Protein AF-0000000069397420 (afdb_homodimer)

pLDDT: mean 76.14, std 24.01, range [30.0, 98.44]

InterPro domains:
  IPR008011 Complex 1 LYR protein domain [PF05347] (56-92)
  IPR016488 NADH dehydrogenase [ubiquinone] (complex I), alpha subcomplex, subunit 6 [PTHR12964] (25-133)
  IPR045299 NDUFA6, LYR domain [cd20266] (27-99)

Sequence (266 aa):
MAAPQLAGARAVLGSAARVATQAPTEHQAAKKFFKEVCRCLPWVNKTYGLGELTNVAELRRNVADLFRKYRDVQSPEVVDLLIYKGREELEMILMQHKQRHHVITQYVHNPALDRVTRPTNLSPFLQQFYKSNMAAPQLAGARAVLGSAARVATQAPTEHQAAKKFFKEVCRCLPWVNKTYGLGELTNVAELRRNVADLFRKYRDVQSPEVVDLLIYKGREELEMILMQHKQRHHVITQYVHNPALDRVTRPTNLSPFLQQFYKSN

Solvent-accessible surface area (backbone atoms only — not comparable to full-atom values): 16347 Å² total; per-residue (Å²): 133,84,76,80,74,80,77,77,78,76,74,76,71,75,74,76,73,71,81,71,76,80,57,73,69,67,50,44,62,55,49,52,48,49,52,57,52,57,68,44,39,60,58,50,38,58,76,64,63,37,65,87,80,46,51,57,70,56,41,45,50,43,52,52,51,56,55,56,63,52,65,81,69,75,52,62,68,45,52,52,50,52,51,53,51,48,50,52,50,50,50,34,52,75,68,64,57,52,56,62,67,58,51,44,63,71,44,57,68,40,74,78,47,56,66,66,69,43,73,82,78,52,66,58,73,42,45,49,36,80,73,60,122,132,85,78,80,74,81,77,77,80,76,75,77,73,74,74,77,72,72,80,72,78,79,58,74,70,69,51,45,62,54,49,54,50,49,54,55,51,55,68,41,38,58,58,48,36,57,76,63,65,36,65,89,81,46,50,57,69,55,40,46,52,43,52,52,52,56,58,57,61,51,66,80,68,76,53,64,68,45,52,54,50,52,50,53,51,49,50,53,52,48,50,34,51,75,68,64,56,52,56,62,69,57,51,44,65,71,44,56,67,40,75,76,46,59,63,67,67,47,69,85,76,55,68,64,74,49,47,41,44,76,78,70,111

Foldseek 3Di:
DDDPDDPPPPPPPPPPPDPPLPLPPLCVLVVVLLVVLLVCQVVLCVVLVCVVLDDSVQLNVQSVVVSVVCSPPRDSVVSVVVSVVVVVVSVCSVVVVDDSLVCCCRRSPDPVCVVVSPDQPAPCCGVCPVVVD/DDDDDPPDDPPPPPPPPPPPLPLPPLCVLVVVLLVVLLVCQVVLCVVLVCVVLDDSVQLSVQSVVVSVVCSPVRDSVVSVVVSVVVVVVSVCSVVVVDDSLVCCCRRSPDPVVVVVSPDQPAPVDGVCPVVVD

Structure (mmCIF, N/CA/C/O backbone):
data_AF-0000000069397420-model_v1
#
loop_
_entity.id
_entity.type
_entity.pdbx_description
1 polymer 'Complex 1 LYR protein domain-containing protein'
#
loop_
_atom_site.group_PDB
_atom_site.id
_atom_site.type_symbol
_atom_site.label_atom_id
_atom_site.label_alt_id
_atom_site.label_comp_id
_atom_site.label_asym_id
_atom_site.label_entity_id
_atom_site.label_seq_id
_atom_site.pdbx_PDB_ins_code
_atom_site.Cartn_x
_atom_site.Cartn_y
_atom_site.Cartn_z
_atom_site.occupancy
_atom_site.B_iso_or_equiv
_atom_site.auth_seq_id
_atom_site.auth_comp_id
_atom_site.auth_asym_id
_atom_site.auth_atom_id
_atom_site.pdbx_PDB_model_num
ATOM 1 N N . MET A 1 1 ? 9.93 82.625 1.814 1 30 1 MET A N 1
ATOM 2 C CA . MET A 1 1 ? 10.562 81.375 1.472 1 30 1 MET A CA 1
ATOM 3 C C . MET A 1 1 ? 9.711 80.188 1.935 1 30 1 MET A C 1
ATOM 5 O O . MET A 1 1 ? 9.219 80.188 3.064 1 30 1 MET A O 1
ATOM 9 N N . ALA A 1 2 ? 9.266 79.312 0.945 1 41.47 2 ALA A N 1
ATOM 10 C CA . ALA A 1 2 ? 8.273 78.25 0.89 1 41.47 2 ALA A CA 1
ATOM 11 C C . ALA A 1 2 ? 8.68 77.062 1.782 1 41.47 2 ALA A C 1
ATOM 13 O O . ALA A 1 2 ? 9.836 76.688 1.768 1 41.47 2 ALA A O 1
ATOM 14 N N . ALA A 1 3 ? 8.07 77 2.928 1 44.44 3 ALA A N 1
ATOM 15 C CA . ALA A 1 3 ? 8.305 76 3.934 1 44.44 3 ALA A CA 1
ATOM 16 C C . ALA A 1 3 ? 8.195 74.562 3.322 1 44.44 3 ALA A C 1
ATOM 18 O O . ALA A 1 3 ? 7.27 74.312 2.559 1 44.44 3 ALA A O 1
ATOM 19 N N . PRO A 1 4 ? 9.352 73.812 3.191 1 38.56 4 PRO A N 1
ATOM 20 C CA . PRO A 1 4 ? 9.414 72.5 2.568 1 38.56 4 PRO A CA 1
ATOM 21 C C . PRO A 1 4 ? 8.453 71.5 3.213 1 38.56 4 PRO A C 1
ATOM 23 O O . PRO A 1 4 ? 8.273 71.5 4.434 1 38.56 4 PRO A O 1
ATOM 26 N N . GLN A 1 5 ? 7.367 71.188 2.545 1 42.38 5 GLN A N 1
ATOM 27 C CA . GLN A 1 5 ? 6.359 70.125 2.807 1 42.38 5 GLN A CA 1
ATOM 28 C C . GLN A 1 5 ? 7.008 68.812 3.098 1 42.38 5 GLN A C 1
ATOM 30 O O . GLN A 1 5 ? 7.895 68.375 2.363 1 42.38 5 GLN A O 1
ATOM 35 N N . LEU A 1 6 ? 7.207 68.562 4.41 1 43.38 6 LEU A N 1
ATOM 36 C CA . LEU A 1 6 ? 7.688 67.312 4.934 1 43.38 6 LEU A CA 1
ATOM 37 C C . LEU A 1 6 ? 7.016 66.125 4.227 1 43.38 6 LEU A C 1
ATOM 39 O O . LEU A 1 6 ? 5.793 66.125 4.062 1 43.38 6 LEU A O 1
ATOM 43 N N . ALA A 1 7 ? 7.672 65.5 3.232 1 43.28 7 ALA A N 1
ATOM 44 C CA . ALA A 1 7 ? 7.375 64.25 2.482 1 43.28 7 ALA A CA 1
ATOM 45 C C . ALA A 1 7 ? 6.969 63.125 3.418 1 43.28 7 ALA A C 1
ATOM 47 O O . ALA A 1 7 ? 7.641 62.875 4.418 1 43.28 7 ALA A O 1
ATOM 48 N N . GLY A 1 8 ? 5.652 62.844 3.57 1 38.31 8 GLY A N 1
ATOM 49 C CA . GLY A 1 8 ? 5 61.75 4.266 1 38.31 8 GLY A CA 1
ATOM 50 C C . GLY A 1 8 ? 5.629 60.406 3.977 1 38.31 8 GLY A C 1
ATOM 51 O O . GLY A 1 8 ? 5.938 60.094 2.824 1 38.31 8 GLY A O 1
ATOM 52 N N . ALA A 1 9 ? 6.504 59.938 4.871 1 41.59 9 ALA A N 1
ATOM 53 C CA . ALA A 1 9 ? 7.086 58.594 4.812 1 41.59 9 ALA A CA 1
ATOM 54 C C . ALA A 1 9 ? 6.008 57.531 4.594 1 41.59 9 ALA A C 1
ATOM 56 O O . ALA A 1 9 ? 5.066 57.438 5.379 1 41.59 9 ALA A O 1
ATOM 57 N N . ARG A 1 10 ? 5.719 57.188 3.279 1 39.56 10 ARG A N 1
ATOM 58 C CA . ARG A 1 10 ? 4.887 56.031 2.955 1 39.56 10 ARG A CA 1
ATOM 59 C C . ARG A 1 10 ? 5.387 54.781 3.67 1 39.56 10 ARG A C 1
ATOM 61 O O . ARG A 1 10 ? 6.555 54.406 3.547 1 39.56 10 ARG A O 1
ATOM 68 N N . ALA A 1 11 ? 4.898 54.562 4.895 1 41.16 11 ALA A N 1
ATOM 69 C CA . ALA A 1 11 ? 5.102 53.281 5.559 1 41.16 11 ALA A CA 1
ATOM 70 C C . ALA A 1 11 ? 4.84 52.125 4.602 1 41.16 11 ALA A C 1
ATOM 72 O O . ALA A 1 11 ? 3.76 52 4.016 1 41.16 11 ALA A O 1
ATOM 73 N N . VAL A 1 12 ? 5.828 51.625 3.852 1 37.69 12 VAL A N 1
ATOM 74 C CA . VAL A 1 12 ? 5.734 50.406 3.078 1 37.69 12 VAL A CA 1
ATOM 75 C C . VAL A 1 12 ? 5.266 49.25 3.979 1 37.69 12 VAL A C 1
ATOM 77 O O . VAL A 1 12 ? 5.953 48.906 4.938 1 37.69 12 VAL A O 1
ATOM 80 N N . LEU A 1 13 ? 4.051 49.312 4.512 1 38.62 13 LEU A N 1
ATOM 81 C CA . LEU A 1 13 ? 3.576 48.094 5.145 1 38.62 13 LEU A CA 1
ATOM 82 C C . LEU A 1 13 ? 3.859 46.875 4.262 1 38.62 13 LEU A C 1
ATOM 84 O O . LEU A 1 13 ? 3.479 46.844 3.09 1 38.62 13 LEU A O 1
ATOM 88 N N . GLY A 1 14 ? 5.016 46.312 4.324 1 36.38 14 GLY A N 1
ATOM 89 C CA . GLY A 1 14 ? 5.262 45.031 3.703 1 36.38 14 GLY A CA 1
ATOM 90 C C . GLY A 1 14 ? 4.105 44.062 3.863 1 36.38 14 GLY A C 1
ATOM 91 O O . GLY A 1 14 ? 3.543 43.938 4.953 1 36.38 14 GLY A O 1
ATOM 92 N N . SER A 1 15 ? 3.23 43.969 2.9 1 38.75 15 SER A N 1
ATOM 93 C CA . SER A 1 15 ? 2.174 42.969 2.832 1 38.75 15 SER A CA 1
ATOM 94 C C . SER A 1 15 ? 2.707 41.562 3.164 1 38.75 15 SER A C 1
ATOM 96 O O . SER A 1 15 ? 3.719 41.125 2.605 1 38.75 15 SER A O 1
ATOM 98 N N . ALA A 1 16 ? 2.76 41.156 4.363 1 39.5 16 ALA A N 1
ATOM 99 C CA . ALA A 1 16 ? 2.971 39.75 4.637 1 39.5 16 ALA A CA 1
ATOM 100 C C . ALA A 1 16 ? 2.16 38.875 3.682 1 39.5 16 ALA A C 1
ATOM 102 O O . ALA A 1 16 ? 0.932 38.969 3.633 1 39.5 16 ALA A O 1
ATOM 103 N N . ALA A 1 17 ? 2.615 38.656 2.467 1 40.94 17 ALA A N 1
ATOM 104 C CA . ALA A 1 17 ? 1.989 37.656 1.591 1 40.94 17 ALA A CA 1
ATOM 105 C C . ALA A 1 17 ? 1.594 36.406 2.367 1 40.94 17 ALA A C 1
ATOM 107 O O . ALA A 1 17 ? 2.432 35.781 3.029 1 40.94 17 ALA A O 1
ATOM 108 N N . ARG A 1 18 ? 0.419 36.312 2.785 1 37.94 18 ARG A N 1
ATOM 109 C CA . ARG A 1 18 ? -0.124 35.062 3.316 1 37.94 18 ARG A CA 1
ATOM 110 C C . ARG A 1 18 ? 0.256 33.875 2.432 1 37.94 18 ARG A C 1
ATOM 112 O O . ARG A 1 18 ? 0.033 33.906 1.221 1 37.94 18 ARG A O 1
ATOM 119 N N . VAL A 1 19 ? 1.287 33.156 2.645 1 39.84 19 VAL A N 1
ATOM 120 C CA . VAL A 1 19 ? 1.457 31.844 2.043 1 39.84 19 VAL A CA 1
ATOM 121 C C . VAL A 1 19 ? 0.102 31.141 1.938 1 39.84 19 VAL A C 1
ATOM 123 O O . VAL A 1 19 ? -0.53 30.844 2.955 1 39.84 19 VAL A O 1
ATOM 126 N N . ALA A 1 20 ? -0.766 31.453 1.076 1 40.72 20 ALA A N 1
ATOM 127 C CA . ALA A 1 20 ? -2.008 30.766 0.747 1 40.72 20 ALA A CA 1
ATOM 128 C C . ALA A 1 20 ? -1.826 29.25 0.808 1 40.72 20 ALA A C 1
ATOM 130 O O . ALA A 1 20 ? -0.964 28.688 0.123 1 40.72 20 ALA A O 1
ATOM 131 N N . THR A 1 21 ? -2.08 28.531 1.825 1 41.94 21 THR A N 1
ATOM 132 C CA . THR A 1 21 ? -2.195 27.078 1.968 1 41.94 21 THR A CA 1
ATOM 133 C C . THR A 1 21 ? -2.906 26.469 0.762 1 41.94 21 THR A C 1
ATOM 135 O O . THR A 1 21 ? -4.086 26.75 0.529 1 41.94 21 THR A O 1
ATOM 138 N N . GLN A 1 22 ? -2.516 26.484 -0.315 1 44.59 22 GLN A N 1
ATOM 139 C CA . GLN A 1 22 ? -2.984 25.734 -1.478 1 44.59 22 GLN A CA 1
ATOM 140 C C . GLN A 1 22 ? -3.574 24.391 -1.064 1 44.59 22 GLN A C 1
ATOM 142 O O . GLN A 1 22 ? -2.965 23.344 -1.296 1 44.59 22 GLN A O 1
ATOM 147 N N . ALA A 1 23 ? -4.039 24.016 0.13 1 50.03 23 ALA A N 1
ATOM 148 C CA . ALA A 1 23 ? -4.59 22.828 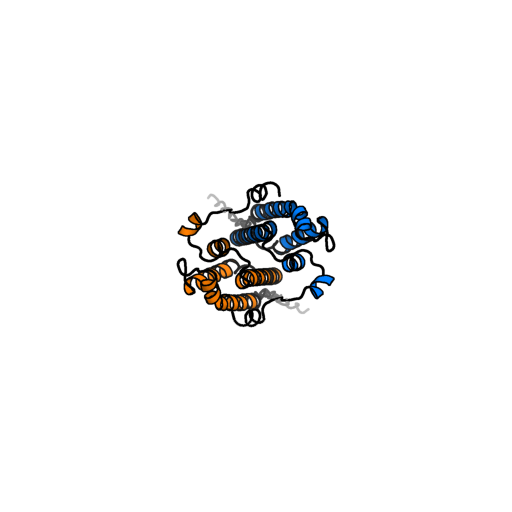0.787 1 50.03 23 ALA A CA 1
ATOM 149 C C . ALA A 1 23 ? -5.746 22.25 -0.019 1 50.03 23 ALA A C 1
ATOM 151 O O . ALA A 1 23 ? -5.871 21.031 -0.142 1 50.03 23 ALA A O 1
ATOM 152 N N . PRO A 1 24 ? -6.77 23.047 -0.604 1 53.59 24 PRO A N 1
ATOM 153 C CA . PRO A 1 24 ? -8.094 22.531 -0.958 1 53.59 24 PRO A CA 1
ATOM 154 C C . PRO A 1 24 ? -8.047 21.547 -2.123 1 53.59 24 PRO A C 1
ATOM 156 O O . PRO A 1 24 ? -8.773 20.547 -2.123 1 53.59 24 PRO A O 1
ATOM 159 N N . THR A 1 25 ? -7.324 21.75 -3.119 1 55.59 25 THR A N 1
ATOM 160 C CA . THR A 1 25 ? -7.375 20.984 -4.359 1 55.59 25 THR A CA 1
ATOM 161 C C . THR A 1 25 ? -6.734 19.609 -4.176 1 55.59 25 THR A C 1
ATOM 163 O O . THR A 1 25 ? -7.234 18.609 -4.695 1 55.59 25 THR A O 1
ATOM 166 N N . GLU A 1 26 ? -5.727 19.578 -3.303 1 60.5 26 GLU A N 1
ATOM 167 C CA . GLU A 1 26 ? -4.926 18.375 -3.225 1 60.5 26 GLU A CA 1
ATOM 168 C C . GLU A 1 26 ? -5.664 17.266 -2.475 1 60.5 26 GLU A C 1
ATOM 170 O O . GLU A 1 26 ? -5.543 16.094 -2.816 1 60.5 26 GLU A O 1
ATOM 175 N N . HIS A 1 27 ? -6.73 17.656 -1.804 1 81.31 27 HIS A N 1
ATOM 176 C CA . HIS A 1 27 ? -7.445 16.641 -1.038 1 81.31 27 HIS A CA 1
ATOM 177 C C . HIS A 1 27 ? -8.656 16.125 -1.805 1 81.31 27 HIS A C 1
ATOM 179 O O . HIS A 1 27 ? -9.266 15.133 -1.406 1 81.31 27 HIS A O 1
ATOM 185 N N . GLN A 1 28 ? -8.812 16.703 -3.029 1 91.25 28 GLN A N 1
ATOM 186 C CA . GLN A 1 28 ? -9.969 16.281 -3.799 1 91.25 28 GLN A CA 1
ATOM 187 C C . GLN A 1 28 ? -9.742 14.898 -4.422 1 91.25 28 GLN A C 1
ATOM 189 O O . GLN A 1 28 ? -10.664 14.078 -4.488 1 91.25 28 GLN A O 1
ATOM 194 N N . ALA A 1 29 ? -8.57 14.727 -4.926 1 92.62 29 ALA A N 1
ATOM 195 C CA . ALA A 1 29 ? -8.258 13.43 -5.52 1 92.62 29 ALA A CA 1
ATOM 196 C C . ALA A 1 29 ? -8.391 12.305 -4.496 1 92.62 29 ALA A C 1
ATOM 198 O O . ALA A 1 29 ? -8.891 11.227 -4.812 1 92.62 29 ALA A O 1
ATOM 199 N N . ALA A 1 30 ? -7.973 12.609 -3.303 1 95.44 30 ALA A N 1
ATOM 200 C CA . ALA A 1 30 ? -8.094 11.625 -2.23 1 95.44 30 ALA A CA 1
ATOM 201 C C . ALA A 1 30 ? -9.555 11.359 -1.892 1 95.44 30 ALA A C 1
ATOM 203 O O . ALA A 1 30 ? -9.945 10.211 -1.657 1 95.44 30 ALA A O 1
ATOM 204 N N . LYS A 1 31 ? -10.266 12.391 -1.89 1 96.25 31 LYS A N 1
ATOM 205 C CA . LYS A 1 31 ? -11.695 12.242 -1.623 1 96.25 31 LYS A CA 1
ATOM 206 C C . LYS A 1 31 ? -12.375 11.422 -2.711 1 96.25 31 LYS A C 1
ATOM 208 O O . LYS A 1 31 ? -13.211 10.562 -2.418 1 96.25 31 LYS A O 1
ATOM 213 N N . LYS A 1 32 ? -12.094 11.688 -3.922 1 95.69 32 LYS A N 1
ATOM 214 C CA . LYS A 1 32 ? -12.641 10.914 -5.035 1 95.69 32 LYS A CA 1
ATOM 215 C C . LYS A 1 32 ? -12.258 9.438 -4.922 1 95.69 32 LYS A C 1
ATOM 217 O O . LYS A 1 32 ? -13.094 8.555 -5.125 1 95.69 32 LYS A O 1
ATOM 222 N N . PHE A 1 33 ? -11.117 9.211 -4.617 1 95.44 33 PHE A N 1
ATOM 223 C CA . PHE A 1 33 ? -10.656 7.836 -4.453 1 95.44 33 PHE A CA 1
ATOM 224 C C . PHE A 1 33 ? -11.391 7.152 -3.303 1 95.44 33 PHE A C 1
ATOM 226 O O . PHE A 1 33 ? -11.773 5.984 -3.406 1 95.44 33 PHE A O 1
ATOM 233 N N . PHE A 1 34 ? -11.523 7.902 -2.283 1 97.38 34 PHE A N 1
ATOM 234 C CA . PHE A 1 34 ? -12.273 7.371 -1.149 1 97.38 34 PHE A CA 1
ATOM 235 C C . PHE A 1 34 ? -13.664 6.922 -1.581 1 97.38 34 PHE A C 1
ATOM 237 O O . PHE A 1 34 ? -14.117 5.836 -1.204 1 97.38 34 PHE A O 1
ATOM 244 N N . LYS A 1 35 ? -14.242 7.68 -2.277 1 97.25 35 LYS A N 1
ATOM 245 C CA . LYS A 1 35 ? -15.578 7.344 -2.754 1 97.25 35 LYS A CA 1
ATOM 246 C C . LYS A 1 35 ? -15.555 6.102 -3.639 1 97.25 35 LYS A C 1
ATOM 248 O O . LYS A 1 35 ? -16.469 5.273 -3.578 1 97.25 35 LYS A O 1
ATOM 253 N N . GLU A 1 36 ? -14.672 5.906 -4.504 1 96.69 36 GLU A N 1
ATOM 254 C CA . GLU A 1 36 ? -14.5 4.711 -5.328 1 96.69 36 GLU A CA 1
ATOM 255 C C . GLU A 1 36 ? -14.344 3.463 -4.465 1 96.69 36 GLU A C 1
ATOM 257 O O . GLU A 1 36 ? -14.953 2.428 -4.746 1 96.69 36 GLU A O 1
ATOM 262 N N . VAL A 1 37 ? -13.539 3.637 -3.404 1 97.81 37 VAL A N 1
ATOM 263 C CA . VAL A 1 37 ? -13.344 2.514 -2.492 1 97.81 37 VAL A CA 1
ATOM 264 C C . VAL A 1 37 ? -14.68 2.123 -1.857 1 97.81 37 VAL A C 1
ATOM 266 O O . VAL A 1 37 ? -15.039 0.945 -1.841 1 97.81 37 VAL A O 1
ATOM 269 N N . CYS A 1 38 ? -15.398 3.066 -1.465 1 97.88 38 CYS A N 1
ATOM 270 C CA . CYS A 1 38 ? -16.656 2.828 -0.764 1 97.88 38 CYS A CA 1
ATOM 271 C C . CYS A 1 38 ? -17.656 2.094 -1.657 1 97.88 38 CYS A C 1
ATOM 273 O O . CYS A 1 38 ? -18.438 1.269 -1.178 1 97.88 38 CYS A O 1
ATOM 275 N N . ARG A 1 39 ? -17.516 2.305 -2.855 1 97.19 39 ARG A N 1
ATOM 276 C CA . ARG A 1 39 ? -18.438 1.67 -3.797 1 97.19 39 ARG A CA 1
ATOM 277 C C . ARG A 1 39 ? -18.109 0.191 -3.971 1 97.19 39 ARG A C 1
ATOM 279 O O . ARG A 1 39 ? -18.969 -0.606 -4.34 1 97.19 39 ARG A O 1
ATOM 286 N N . CYS A 1 40 ? -17 -0.18 -3.695 1 97.44 40 CYS A N 1
ATOM 287 C CA . CYS A 1 40 ? -16.547 -1.551 -3.906 1 97.44 40 CYS A CA 1
ATOM 288 C C . CYS A 1 40 ? -16.75 -2.389 -2.648 1 97.44 40 CYS A C 1
ATOM 290 O O . CYS A 1 40 ? -16.672 -3.619 -2.699 1 97.44 40 CYS A O 1
ATOM 292 N N . LEU A 1 41 ? -17.031 -1.764 -1.529 1 98.25 41 LEU A N 1
ATOM 293 C CA . LEU A 1 41 ? -16.953 -2.428 -0.233 1 98.25 41 LEU A CA 1
ATOM 294 C C . LEU A 1 41 ? -18.031 -3.508 -0.116 1 98.25 41 LEU A C 1
ATOM 296 O O . LEU A 1 41 ? -17.797 -4.559 0.484 1 98.25 41 LEU A O 1
ATOM 300 N N . PRO A 1 42 ? -19.172 -3.314 -0.688 1 98.31 42 PRO A N 1
ATOM 301 C CA . PRO A 1 42 ? -20.141 -4.41 -0.629 1 98.31 42 PRO A CA 1
ATOM 302 C C . PRO A 1 42 ? -19.656 -5.676 -1.329 1 98.31 42 PRO A C 1
ATOM 304 O O . PRO A 1 42 ? -19.828 -6.781 -0.817 1 98.31 42 PRO A O 1
ATOM 307 N N . TRP A 1 43 ? -19.125 -5.496 -2.48 1 97.69 43 TRP A N 1
ATOM 308 C CA . TRP A 1 43 ? -18.578 -6.617 -3.232 1 97.69 43 TRP A CA 1
ATOM 309 C C . TRP A 1 43 ? -17.422 -7.27 -2.477 1 97.69 43 TRP A C 1
ATOM 311 O O . TRP A 1 43 ? -17.344 -8.5 -2.402 1 97.69 43 TRP A O 1
ATOM 321 N N . VAL A 1 44 ? -16.609 -6.492 -1.9 1 97.94 44 VAL A N 1
ATOM 322 C CA . VAL A 1 44 ? -15.461 -6.988 -1.145 1 97.94 44 VAL A CA 1
ATOM 323 C C . VAL A 1 44 ? -15.945 -7.797 0.057 1 97.94 44 VAL A C 1
ATOM 325 O O . VAL A 1 44 ? -15.438 -8.891 0.324 1 97.94 44 VAL A O 1
ATOM 328 N N . ASN A 1 45 ? -16.891 -7.227 0.719 1 98.19 45 ASN A N 1
ATOM 329 C CA . ASN A 1 45 ? -17.469 -7.891 1.884 1 98.19 45 ASN A CA 1
ATOM 330 C C . ASN A 1 45 ? -17.984 -9.281 1.534 1 98.19 45 ASN A C 1
ATOM 332 O O . ASN A 1 45 ? -17.734 -10.242 2.258 1 98.19 45 ASN A O 1
ATOM 336 N N . LYS A 1 46 ? -18.609 -9.32 0.475 1 97.94 46 LYS A N 1
ATOM 337 C CA . LYS A 1 46 ? -19.219 -10.562 0.012 1 97.94 46 LYS A CA 1
ATOM 338 C C . LYS A 1 46 ? -18.156 -11.555 -0.458 1 97.94 46 LYS A C 1
ATOM 340 O O . LYS A 1 46 ? -18.141 -12.711 -0.029 1 97.94 46 LYS A O 1
ATOM 345 N N . THR A 1 47 ? -17.328 -11.125 -1.3 1 97.38 47 THR A N 1
ATOM 346 C CA . THR A 1 47 ? -16.406 -12.023 -1.984 1 97.38 47 THR A CA 1
ATOM 347 C C . THR A 1 47 ? -15.352 -12.562 -1.017 1 97.38 47 THR A C 1
ATOM 349 O O . THR A 1 47 ? -14.867 -13.688 -1.179 1 97.38 47 THR A O 1
ATOM 352 N N . TYR A 1 48 ? -15.047 -11.828 0.017 1 97.25 48 TYR A N 1
ATOM 353 C CA . TYR A 1 48 ? -14.094 -12.297 1.017 1 97.25 48 TYR A CA 1
ATOM 354 C C . TYR A 1 48 ? -14.805 -12.938 2.199 1 97.25 48 TYR A C 1
ATOM 356 O O . TYR A 1 48 ? -14.172 -13.344 3.172 1 97.25 48 TYR A O 1
ATOM 364 N N . GLY A 1 49 ? -16.078 -13.016 2.174 1 97.12 49 GLY A N 1
ATOM 365 C CA . GLY A 1 49 ? -16.828 -13.656 3.234 1 97.12 49 GLY A CA 1
ATOM 366 C C . GLY A 1 49 ? -16.656 -12.992 4.586 1 97.12 49 GLY A C 1
ATOM 367 O O . GLY A 1 49 ? -16.391 -13.664 5.586 1 97.12 49 GLY A O 1
ATOM 368 N N . LEU A 1 50 ? -16.75 -11.617 4.613 1 96.81 50 LEU A N 1
ATOM 369 C CA . LEU A 1 50 ? -16.422 -10.875 5.824 1 96.81 50 LEU A CA 1
ATOM 370 C C . LEU A 1 50 ? -17.656 -10.664 6.695 1 96.81 50 LEU A C 1
ATOM 372 O O . LEU A 1 50 ? -17.562 -10.094 7.781 1 96.81 50 LEU A O 1
ATOM 376 N N . GLY A 1 51 ? -18.766 -11.172 6.363 1 96.38 51 GLY A N 1
ATOM 377 C CA . GLY A 1 51 ? -20.047 -10.883 6.992 1 96.38 51 GLY A CA 1
ATOM 378 C C . GLY A 1 51 ? -20.078 -11.227 8.469 1 96.38 51 GLY A C 1
ATOM 379 O O . GLY A 1 51 ? -20.797 -10.602 9.25 1 96.38 51 GLY A O 1
ATOM 380 N N . GLU A 1 52 ? -19.375 -12.203 8.812 1 95.5 52 GLU A N 1
ATOM 381 C CA . GLU A 1 52 ? -19.375 -12.617 10.211 1 95.5 52 GLU A CA 1
ATOM 382 C C . GLU A 1 52 ? -18.5 -11.695 11.055 1 95.5 52 GLU A C 1
ATOM 384 O O . GLU A 1 52 ? -18.625 -11.672 12.281 1 95.5 52 GLU A O 1
ATOM 389 N N . LEU A 1 53 ? -17.625 -11.008 10.516 1 95.69 53 LEU A N 1
ATOM 390 C CA . LEU A 1 53 ? -16.641 -10.234 11.25 1 95.69 53 LEU A CA 1
ATOM 391 C C . LEU A 1 53 ? -16.969 -8.742 11.219 1 95.69 53 LEU A C 1
ATOM 393 O O . LEU A 1 53 ? -16.562 -7.992 12.109 1 95.69 53 LEU A O 1
ATOM 397 N N . THR A 1 54 ? -17.672 -8.312 10.156 1 96.75 54 THR A N 1
ATOM 398 C CA . THR A 1 54 ? -17.938 -6.891 9.953 1 96.75 54 THR A CA 1
ATOM 399 C C . THR A 1 54 ? -19.094 -6.691 8.992 1 96.75 54 THR A C 1
ATOM 401 O O . THR A 1 54 ? -19.719 -7.66 8.555 1 96.75 54 THR A O 1
ATOM 404 N N . ASN A 1 55 ? -19.5 -5.488 8.836 1 97.44 55 ASN A N 1
ATOM 405 C CA . ASN A 1 55 ? -20.484 -5.113 7.812 1 97.44 55 ASN A CA 1
ATOM 406 C C . ASN A 1 55 ? -19.984 -3.941 6.973 1 97.44 55 ASN A C 1
ATOM 408 O O . ASN A 1 55 ? -18.938 -3.365 7.258 1 97.44 55 ASN A O 1
ATOM 412 N N . VAL A 1 56 ? -20.719 -3.627 5.961 1 98.44 56 VAL A N 1
ATOM 413 C CA . VAL A 1 56 ? -20.281 -2.637 4.984 1 98.44 56 VAL A CA 1
ATOM 414 C C . VAL A 1 56 ? -20.141 -1.273 5.656 1 98.44 56 VAL A C 1
ATOM 416 O O . VAL A 1 56 ? -19.203 -0.533 5.375 1 98.44 56 VAL A O 1
ATOM 419 N N . ALA A 1 57 ? -21.094 -0.927 6.551 1 98.19 57 ALA A N 1
ATOM 420 C CA . ALA A 1 57 ? -21.031 0.353 7.25 1 98.19 57 ALA A CA 1
ATOM 421 C C . ALA A 1 57 ? -19.75 0.462 8.078 1 98.19 57 ALA A C 1
ATOM 423 O O . ALA A 1 57 ? -19.094 1.502 8.07 1 98.19 57 ALA A O 1
ATOM 424 N N . GLU A 1 58 ? -19.422 -0.589 8.703 1 97.31 58 GLU A N 1
ATOM 425 C CA . GLU A 1 58 ? -18.219 -0.611 9.523 1 97.31 58 GLU A CA 1
ATOM 426 C C . GLU A 1 58 ? -16.969 -0.563 8.656 1 97.31 58 GLU A C 1
ATOM 428 O O . GLU A 1 58 ? -16 0.123 8.992 1 97.31 58 GLU A O 1
ATOM 433 N N . LEU A 1 59 ? -16.953 -1.28 7.578 1 97.94 59 LEU A N 1
ATOM 434 C CA . LEU A 1 59 ? -15.82 -1.23 6.656 1 97.94 59 LEU A CA 1
ATOM 435 C C . LEU A 1 59 ? -15.609 0.188 6.137 1 97.94 59 LEU A C 1
ATOM 437 O O . LEU A 1 59 ? -14.469 0.653 6.047 1 97.94 59 LEU A O 1
ATOM 441 N N . ARG A 1 60 ? -16.734 0.815 5.855 1 98.12 60 ARG A N 1
ATOM 442 C CA . ARG A 1 60 ? -16.656 2.199 5.402 1 98.12 60 ARG A CA 1
ATOM 443 C C . ARG A 1 60 ? -16.016 3.086 6.469 1 98.12 60 ARG A C 1
ATOM 445 O O . ARG A 1 60 ? -15.18 3.938 6.16 1 98.12 60 ARG A O 1
ATOM 452 N N . ARG A 1 61 ? -16.453 2.92 7.633 1 97.06 61 ARG A N 1
ATOM 453 C CA . ARG A 1 61 ? -15.898 3.691 8.742 1 97.06 61 ARG A CA 1
ATOM 454 C C . ARG A 1 61 ? -14.406 3.438 8.891 1 97.06 61 ARG A C 1
ATOM 456 O O . ARG A 1 61 ? -13.625 4.375 9.078 1 97.06 61 ARG A O 1
ATOM 463 N N . ASN A 1 62 ? -14 2.209 8.828 1 96.44 62 ASN A N 1
ATOM 464 C CA . ASN A 1 62 ? -12.594 1.857 8.984 1 96.44 62 ASN A CA 1
ATOM 465 C C . ASN A 1 62 ? -11.742 2.43 7.859 1 96.44 62 ASN A C 1
ATOM 467 O O . ASN A 1 62 ? -10.633 2.906 8.094 1 96.44 62 ASN A O 1
ATOM 471 N N . VAL A 1 63 ? -12.281 2.379 6.652 1 97.31 63 VAL A N 1
ATOM 472 C CA . VAL A 1 63 ? -11.555 2.943 5.52 1 97.31 63 VAL A CA 1
ATOM 473 C C . VAL A 1 63 ? -11.469 4.461 5.668 1 97.31 63 VAL A C 1
ATOM 475 O O . VAL A 1 63 ? -10.422 5.055 5.395 1 97.31 63 VAL A O 1
ATOM 478 N N . ALA A 1 64 ? -12.586 5.109 6.121 1 97.12 64 ALA A N 1
ATOM 479 C CA . ALA A 1 64 ? -12.555 6.547 6.387 1 97.12 64 ALA A CA 1
ATOM 480 C C . ALA A 1 64 ? -11.477 6.891 7.402 1 97.12 64 ALA A C 1
ATOM 482 O O . ALA A 1 64 ? -10.75 7.875 7.234 1 97.12 64 ALA A O 1
ATOM 483 N N . ASP A 1 65 ? -11.352 6.152 8.391 1 95.62 65 ASP A N 1
ATOM 484 C CA . ASP A 1 65 ? -10.352 6.367 9.422 1 95.62 65 ASP A CA 1
ATOM 485 C C . ASP A 1 65 ? -8.938 6.258 8.852 1 95.62 65 ASP A C 1
ATOM 487 O O . ASP A 1 65 ? -8.047 7.016 9.234 1 95.62 65 ASP A O 1
ATOM 491 N N . LEU A 1 66 ? -8.75 5.336 7.969 1 95.31 66 LEU A N 1
ATOM 492 C CA . LEU A 1 66 ? -7.449 5.172 7.324 1 95.31 66 LEU A CA 1
ATOM 493 C C . LEU A 1 66 ? -7.082 6.414 6.523 1 95.31 66 LEU A C 1
ATOM 495 O O . LEU A 1 66 ? -5.953 6.906 6.617 1 95.31 66 LEU A O 1
ATOM 499 N N . PHE A 1 67 ? -8.008 6.965 5.777 1 96.5 67 PHE A N 1
ATOM 500 C CA . PHE A 1 67 ? -7.758 8.188 5.023 1 96.5 67 PHE A CA 1
ATOM 501 C C . PHE A 1 67 ? -7.438 9.344 5.957 1 96.5 67 PHE A C 1
ATOM 503 O O . PHE A 1 67 ? -6.586 10.18 5.645 1 96.5 67 PHE A O 1
ATOM 510 N N . ARG A 1 68 ? -8.117 9.398 7.07 1 95.69 68 ARG A N 1
ATOM 511 C CA . ARG A 1 68 ? -7.93 10.5 8.008 1 95.69 68 ARG A CA 1
ATOM 512 C C . ARG A 1 68 ? -6.535 10.469 8.617 1 95.69 68 ARG A C 1
ATOM 514 O O . ARG A 1 68 ? -6 11.508 9.008 1 95.69 68 ARG A O 1
ATOM 521 N N . LYS A 1 69 ? -5.887 9.289 8.703 1 94.75 69 LYS A N 1
ATOM 522 C CA . LYS A 1 69 ? -4.539 9.164 9.25 1 94.75 69 LYS A CA 1
ATOM 523 C C . LYS A 1 69 ? -3.527 9.922 8.391 1 94.75 69 LYS A C 1
ATOM 525 O O . LYS A 1 69 ? -2.459 10.297 8.875 1 94.75 69 LYS A O 1
ATOM 530 N N . TYR A 1 70 ? -3.881 10.133 7.07 1 94.56 70 TYR A N 1
ATOM 531 C CA . TYR A 1 70 ? -2.975 10.805 6.145 1 94.56 70 TYR A CA 1
ATOM 532 C C . TYR A 1 70 ? -3.381 12.266 5.941 1 94.56 70 TYR A C 1
ATOM 534 O O . TYR A 1 70 ? -2.916 12.922 5.008 1 94.56 70 TYR A O 1
ATOM 542 N N . ARG A 1 71 ? -4.227 12.852 6.859 1 94.06 71 ARG A N 1
ATOM 543 C CA . ARG A 1 71 ? -4.836 14.164 6.648 1 94.06 71 ARG A CA 1
ATOM 544 C C . ARG A 1 71 ? -3.779 15.266 6.629 1 94.06 71 ARG A C 1
ATOM 546 O O . ARG A 1 71 ? -3.965 16.297 5.988 1 94.06 71 ARG A O 1
ATOM 553 N N . ASP A 1 72 ? -2.609 15.062 7.254 1 92.19 72 ASP A N 1
ATOM 554 C CA . ASP A 1 72 ? -1.616 16.125 7.414 1 92.19 72 ASP A CA 1
ATOM 555 C C . ASP A 1 72 ? -0.544 16.031 6.328 1 92.19 72 ASP A C 1
ATOM 557 O O . ASP A 1 72 ? 0.405 16.828 6.324 1 92.19 72 ASP A O 1
ATOM 561 N N . VAL A 1 73 ? -0.66 14.992 5.551 1 92.44 73 VAL A N 1
ATOM 562 C CA . VAL A 1 73 ? 0.251 14.922 4.41 1 92.44 73 VAL A CA 1
ATOM 563 C C . VAL A 1 73 ? -0.083 16.031 3.414 1 92.44 73 VAL A C 1
ATOM 565 O O . VAL A 1 73 ? -1.197 16.078 2.889 1 92.44 73 VAL A O 1
ATOM 568 N N . GLN A 1 74 ? 0.966 16.969 3.139 1 90.31 74 GLN A N 1
ATOM 569 C CA . GLN A 1 74 ? 0.685 18.156 2.342 1 90.31 74 GLN A CA 1
ATOM 570 C C . GLN A 1 74 ? 1.405 18.094 0.997 1 90.31 74 GLN A C 1
ATOM 572 O O . GLN A 1 74 ? 1.053 18.812 0.066 1 90.31 74 GLN A O 1
ATOM 577 N N . SER A 1 75 ? 2.4 17.25 0.796 1 90.19 75 SER A N 1
ATOM 578 C CA . SER A 1 75 ? 3.129 17.141 -0.463 1 90.19 75 SER A CA 1
ATOM 579 C C . SER A 1 75 ? 2.252 16.547 -1.56 1 90.19 75 SER A C 1
ATOM 581 O O . SER A 1 75 ? 1.784 15.414 -1.44 1 90.19 75 SER A O 1
ATOM 583 N N . PRO A 1 76 ? 1.94 17.359 -2.635 1 92.44 76 PRO A N 1
ATOM 584 C CA . PRO A 1 76 ? 1.112 16.812 -3.719 1 92.44 76 PRO A CA 1
ATOM 585 C C . PRO A 1 76 ? 1.678 15.523 -4.309 1 92.44 76 PRO A C 1
ATOM 587 O O . PRO A 1 76 ? 0.918 14.625 -4.68 1 92.44 76 PRO A O 1
ATOM 590 N N . GLU A 1 77 ? 3.023 15.484 -4.371 1 91.12 77 GLU A N 1
ATOM 591 C CA . GLU A 1 77 ? 3.668 14.289 -4.902 1 91.12 77 GLU A CA 1
ATOM 592 C C . GLU A 1 77 ? 3.396 13.078 -4.02 1 91.12 77 GLU A C 1
ATOM 594 O O . GLU A 1 77 ? 3.1 11.992 -4.52 1 91.12 77 GLU A O 1
ATOM 599 N N . VAL A 1 78 ? 3.451 13.312 -2.715 1 92.62 78 VAL A N 1
ATOM 600 C CA . VAL A 1 78 ? 3.213 12.219 -1.777 1 92.62 78 VAL A CA 1
ATOM 601 C C . VAL A 1 78 ? 1.742 11.812 -1.82 1 92.62 78 VAL A C 1
ATOM 603 O O . VAL A 1 78 ? 1.417 10.625 -1.743 1 92.62 78 VAL A O 1
ATOM 606 N N . VAL A 1 79 ? 0.842 12.828 -1.904 1 93.81 79 VAL A N 1
ATOM 607 C CA . VAL A 1 79 ? -0.581 12.523 -2.014 1 93.81 79 VAL A CA 1
ATOM 608 C C . VAL A 1 79 ? -0.829 11.648 -3.244 1 93.81 79 VAL A C 1
ATOM 610 O O . VAL A 1 79 ? -1.541 10.648 -3.168 1 93.81 79 VAL A O 1
ATOM 613 N N . ASP A 1 80 ? -0.22 12.008 -4.398 1 91.81 80 ASP A N 1
ATOM 614 C CA . ASP A 1 80 ? -0.356 11.234 -5.629 1 91.81 80 ASP A CA 1
ATOM 615 C C . ASP A 1 80 ? 0.175 9.812 -5.449 1 91.81 80 ASP A C 1
ATOM 617 O O . ASP A 1 80 ? -0.423 8.859 -5.941 1 91.81 80 ASP A O 1
ATOM 621 N N . LEU A 1 81 ? 1.325 9.648 -4.75 1 92.44 81 LEU A N 1
ATOM 622 C CA . LEU A 1 81 ? 1.915 8.336 -4.5 1 92.44 81 LEU A CA 1
ATOM 623 C C . LEU A 1 81 ? 0.996 7.484 -3.631 1 92.44 81 LEU A C 1
ATOM 625 O O . LEU A 1 81 ? 0.811 6.297 -3.898 1 92.44 81 LEU A O 1
ATOM 629 N N . LEU A 1 82 ? 0.433 8.141 -2.637 1 94.44 82 LEU A N 1
ATOM 630 C CA . LEU A 1 82 ? -0.463 7.43 -1.731 1 94.44 82 LEU A CA 1
ATOM 631 C C . LEU A 1 82 ? -1.709 6.949 -2.467 1 94.44 82 LEU A C 1
ATOM 633 O O . LEU A 1 82 ? -2.164 5.824 -2.252 1 94.44 82 LEU A O 1
ATOM 637 N N . ILE A 1 83 ? -2.275 7.77 -3.307 1 94.25 83 ILE A N 1
ATOM 638 C CA . ILE A 1 83 ? -3.455 7.406 -4.086 1 94.25 83 ILE A CA 1
ATOM 639 C C . ILE A 1 83 ? -3.107 6.277 -5.051 1 94.25 83 ILE A C 1
ATOM 641 O O . ILE A 1 83 ? -3.877 5.324 -5.207 1 94.25 83 ILE A O 1
ATOM 645 N N . TYR A 1 84 ? -1.995 6.371 -5.746 1 90.44 84 TYR A N 1
ATOM 646 C CA . TYR A 1 84 ? -1.521 5.328 -6.648 1 90.44 84 TYR A CA 1
ATOM 647 C C . TYR A 1 84 ? -1.422 3.988 -5.934 1 90.44 84 TYR A C 1
ATOM 649 O O . TYR A 1 84 ? -1.91 2.973 -6.434 1 90.44 84 TYR A O 1
ATOM 657 N N . LYS A 1 85 ? -0.82 3.986 -4.742 1 92.19 85 LYS A N 1
ATOM 658 C CA . LYS A 1 85 ? -0.666 2.762 -3.961 1 92.19 85 LYS A CA 1
ATOM 659 C C . LYS A 1 85 ? -2.02 2.234 -3.494 1 92.19 85 LYS A C 1
ATOM 661 O O . LYS A 1 85 ? -2.236 1.021 -3.447 1 92.19 85 LYS A O 1
ATOM 666 N N . GLY A 1 86 ? -2.842 3.146 -3.1 1 94.38 86 GLY A N 1
ATOM 667 C CA . GLY A 1 86 ? -4.199 2.768 -2.744 1 94.38 86 GLY A CA 1
ATOM 668 C C . GLY A 1 86 ? -4.953 2.105 -3.883 1 94.38 86 GLY A C 1
ATOM 669 O O . GLY A 1 86 ? -5.688 1.139 -3.67 1 94.38 86 GLY A O 1
ATOM 670 N N . ARG A 1 87 ? -4.785 2.643 -5.043 1 92.88 87 ARG A N 1
ATOM 671 C CA . ARG A 1 87 ? -5.438 2.082 -6.223 1 92.88 87 ARG A CA 1
ATOM 672 C C . ARG A 1 87 ? -4.914 0.683 -6.527 1 92.88 87 ARG A C 1
ATOM 674 O O . ARG A 1 87 ? -5.688 -0.216 -6.863 1 92.88 87 ARG A O 1
ATOM 681 N N . GLU A 1 88 ? -3.625 0.512 -6.461 1 91.06 88 GLU A N 1
ATOM 682 C CA . GLU A 1 88 ? -3.031 -0.809 -6.648 1 91.06 88 GLU A CA 1
ATOM 683 C C . GLU A 1 88 ? -3.57 -1.805 -5.621 1 91.06 88 GLU A C 1
ATOM 685 O O . GLU A 1 88 ? -3.9 -2.941 -5.969 1 91.06 88 GLU A O 1
ATOM 690 N N . GLU A 1 89 ? -3.639 -1.403 -4.375 1 93.81 89 GLU A N 1
ATOM 691 C CA . GLU A 1 89 ? -4.195 -2.232 -3.309 1 93.81 89 GLU A CA 1
ATOM 692 C C . GLU A 1 89 ? -5.645 -2.609 -3.602 1 93.81 89 GLU A C 1
ATOM 694 O O . GLU A 1 89 ? -6.035 -3.766 -3.428 1 93.81 89 GLU A O 1
ATOM 699 N N . LEU A 1 90 ? -6.398 -1.653 -3.984 1 95.88 90 LEU A N 1
ATOM 700 C CA . LEU A 1 90 ? -7.793 -1.906 -4.332 1 95.88 90 LEU A CA 1
ATOM 701 C C . LEU A 1 90 ? -7.895 -2.904 -5.48 1 95.88 90 LEU A C 1
ATOM 703 O O . LEU A 1 90 ? -8.719 -3.816 -5.445 1 95.88 90 LEU A O 1
ATOM 707 N N . GLU A 1 91 ? -7.094 -2.799 -6.48 1 92.62 91 GLU A N 1
ATOM 708 C CA . GLU A 1 91 ? -7.059 -3.719 -7.613 1 92.62 91 GLU A CA 1
ATOM 709 C C . GLU A 1 91 ? -6.746 -5.141 -7.16 1 92.62 91 GLU A C 1
ATOM 711 O O . GLU A 1 91 ? -7.406 -6.094 -7.582 1 92.62 91 GLU A O 1
ATOM 716 N N . MET A 1 92 ? -5.734 -5.277 -6.262 1 93.31 92 MET A N 1
ATOM 717 C CA . MET A 1 92 ? -5.367 -6.59 -5.738 1 93.31 92 MET A CA 1
ATOM 718 C C . MET A 1 92 ? -6.543 -7.234 -5.012 1 93.31 92 MET A C 1
ATOM 720 O O . MET A 1 92 ? -6.777 -8.438 -5.145 1 93.31 92 MET A O 1
ATOM 724 N N . ILE A 1 93 ? -7.242 -6.465 -4.297 1 95.94 93 ILE A N 1
ATOM 725 C CA . ILE A 1 93 ? -8.391 -6.957 -3.547 1 95.94 93 ILE A CA 1
ATOM 726 C C . ILE A 1 93 ? -9.516 -7.336 -4.512 1 95.94 93 ILE A C 1
ATOM 728 O O . ILE A 1 93 ? -10.109 -8.406 -4.391 1 95.94 93 ILE A O 1
ATOM 732 N N . LEU A 1 94 ? -9.766 -6.488 -5.469 1 94.94 94 LEU A N 1
ATOM 733 C CA . LEU A 1 94 ? -10.859 -6.723 -6.402 1 94.94 94 LEU A CA 1
ATOM 734 C C . LEU A 1 94 ? -10.562 -7.914 -7.309 1 94.94 94 LEU A C 1
ATOM 736 O O . LEU A 1 94 ? -11.477 -8.625 -7.734 1 94.94 94 LEU A O 1
ATOM 740 N N . MET A 1 95 ? -9.383 -8.227 -7.531 1 91.75 95 MET A N 1
ATOM 741 C CA . MET A 1 95 ? -8.977 -9.375 -8.344 1 91.75 95 MET A CA 1
ATOM 742 C C . MET A 1 95 ? -8.844 -10.625 -7.488 1 91.75 95 MET A C 1
ATOM 744 O O . MET A 1 95 ? -8.469 -11.688 -7.988 1 91.75 95 MET A O 1
ATOM 748 N N . GLN A 1 96 ? -9.023 -10.492 -6.23 1 93.62 96 GLN A N 1
ATOM 749 C CA . GLN A 1 96 ? -8.961 -11.57 -5.246 1 93.62 96 GLN A CA 1
ATOM 750 C C . GLN A 1 96 ? -7.547 -12.141 -5.141 1 93.62 96 GLN A C 1
ATOM 752 O O . GLN A 1 96 ? -7.371 -13.344 -4.957 1 93.62 96 GLN A O 1
ATOM 757 N N . HIS A 1 97 ? -6.484 -11.227 -5.32 1 91.69 97 HIS A N 1
ATOM 758 C CA . HIS A 1 97 ? -5.082 -11.617 -5.199 1 91.69 97 HIS A CA 1
ATOM 759 C C . HIS A 1 97 ? -4.559 -11.367 -3.789 1 91.69 97 HIS A C 1
ATOM 761 O O . HIS A 1 97 ? -3.445 -11.773 -3.455 1 91.69 97 HIS A O 1
ATOM 767 N N . LYS A 1 98 ? -5.379 -10.672 -2.943 1 92.19 98 LYS A N 1
ATOM 768 C CA . LYS A 1 98 ? -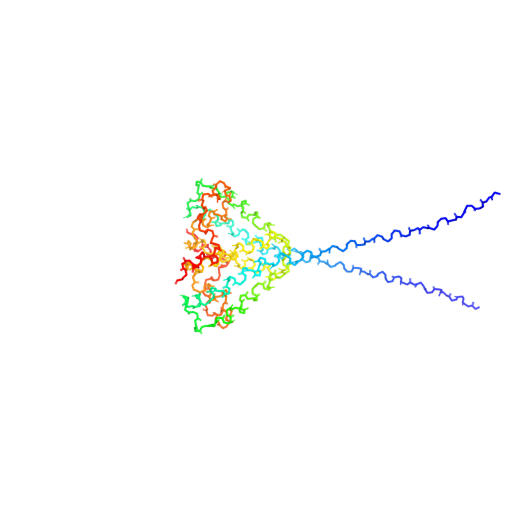4.98 -10.461 -1.555 1 92.19 98 LYS A CA 1
ATOM 769 C C . LYS A 1 98 ? -5.547 -11.547 -0.646 1 92.19 98 LYS A C 1
ATOM 771 O O . LYS A 1 98 ? -6.719 -11.914 -0.763 1 92.19 98 LYS A O 1
ATOM 776 N N . GLN A 1 99 ? -4.652 -12.023 0.307 1 89.56 99 GLN A N 1
ATOM 777 C CA . GLN A 1 99 ? -5.109 -13.062 1.223 1 89.56 99 GLN A CA 1
ATOM 778 C C . GLN A 1 99 ? -6.184 -12.523 2.168 1 89.56 99 GLN A C 1
ATOM 780 O O . GLN A 1 99 ? -6.102 -11.383 2.625 1 89.56 99 GLN A O 1
ATOM 785 N N . ARG A 1 100 ? -7.039 -13.391 2.463 1 91.44 100 ARG A N 1
ATOM 786 C CA . ARG A 1 100 ? -8.164 -13.008 3.312 1 91.44 100 ARG A CA 1
ATOM 787 C C . ARG A 1 100 ? -7.672 -12.5 4.664 1 91.44 100 ARG A C 1
ATOM 789 O O . ARG A 1 100 ? -8.188 -11.508 5.184 1 91.44 100 ARG A O 1
ATOM 796 N N . HIS A 1 101 ? -6.758 -13.18 5.27 1 88.06 101 HIS A N 1
ATOM 797 C CA . HIS A 1 101 ? -6.297 -12.758 6.586 1 88.06 101 HIS A CA 1
ATOM 798 C C . HIS A 1 101 ? -5.668 -11.367 6.535 1 88.06 101 HIS A C 1
ATOM 800 O O . HIS A 1 101 ? -5.801 -10.586 7.477 1 88.06 101 HIS A O 1
ATOM 806 N N . HIS A 1 102 ? -5.004 -10.992 5.422 1 91.06 102 HIS A N 1
ATOM 807 C CA . HIS A 1 102 ? -4.465 -9.641 5.281 1 91.06 102 HIS A CA 1
ATOM 808 C C . HIS A 1 102 ? -5.578 -8.609 5.164 1 91.06 102 HIS A C 1
ATOM 810 O O . HIS A 1 102 ? -5.469 -7.508 5.699 1 91.06 102 HIS A O 1
ATOM 816 N N . VAL A 1 103 ? -6.688 -8.945 4.449 1 94.38 103 VAL A N 1
ATOM 817 C CA . VAL A 1 103 ? -7.836 -8.055 4.336 1 94.38 103 VAL A CA 1
ATOM 818 C C . VAL A 1 103 ? -8.461 -7.836 5.711 1 94.38 103 VAL A C 1
ATOM 820 O O . VAL A 1 103 ? -8.773 -6.703 6.086 1 94.38 103 VAL A O 1
ATOM 823 N N . ILE A 1 104 ? -8.586 -8.93 6.457 1 93.19 104 ILE A N 1
ATOM 824 C CA . ILE A 1 104 ? -9.18 -8.867 7.789 1 93.19 104 ILE A CA 1
ATOM 825 C C . ILE A 1 104 ? -8.312 -7.992 8.695 1 93.19 104 ILE A C 1
ATOM 827 O O . ILE A 1 104 ? -8.805 -7.035 9.297 1 93.19 104 ILE A O 1
ATOM 831 N N . THR A 1 105 ? -7.004 -8.203 8.703 1 89.69 105 THR A N 1
ATOM 832 C CA . THR A 1 105 ? -6.09 -7.523 9.609 1 89.69 105 THR A CA 1
ATOM 833 C C . THR A 1 105 ? -5.98 -6.043 9.258 1 89.69 105 THR A C 1
ATOM 835 O O . THR A 1 105 ? -5.875 -5.195 10.148 1 89.69 105 THR A O 1
ATOM 838 N N . GLN A 1 106 ? -6.07 -5.758 8.07 1 92.44 106 GLN A N 1
ATOM 839 C CA . GLN A 1 106 ? -5.809 -4.383 7.652 1 92.44 106 GLN A CA 1
ATOM 840 C C . GLN A 1 106 ? -7.082 -3.545 7.688 1 92.44 106 GLN A C 1
ATOM 842 O O . GLN A 1 106 ? -7.031 -2.344 7.965 1 92.44 106 GLN A O 1
ATOM 847 N N . TYR A 1 107 ? -8.234 -4.148 7.539 1 95.25 107 TYR A N 1
ATOM 848 C CA . TYR A 1 107 ? -9.367 -3.277 7.258 1 95.25 107 TYR A CA 1
ATOM 849 C C . TYR A 1 107 ? -10.531 -3.588 8.188 1 95.25 107 TYR A C 1
ATOM 851 O O . TYR A 1 107 ? -11.477 -2.803 8.289 1 95.25 107 TYR A O 1
ATOM 859 N N . VAL A 1 108 ? -10.672 -4.699 8.859 1 93.31 108 VAL A N 1
ATOM 860 C CA . VAL A 1 108 ? -11.781 -5.062 9.742 1 93.31 108 VAL A CA 1
ATOM 861 C C . VAL A 1 108 ? -11.422 -4.715 11.18 1 93.31 108 VAL A C 1
ATOM 863 O O . VAL A 1 108 ? -12.312 -4.438 12 1 93.31 108 VAL A O 1
ATOM 866 N N . HIS A 1 109 ? -10.211 -4.082 11.57 1 69.25 109 HIS A N 1
ATOM 867 C CA . HIS A 1 109 ? -9.758 -3.719 12.914 1 69.25 109 HIS A CA 1
ATOM 868 C C . HIS A 1 109 ? -10.492 -4.527 13.977 1 69.25 109 HIS A C 1
ATOM 870 O O . HIS A 1 109 ? -11.539 -4.098 14.477 1 69.25 109 HIS A O 1
ATOM 876 N N . ASN A 1 110 ? -10.477 -5.668 14.031 1 58.5 110 ASN A N 1
ATOM 877 C CA . ASN A 1 110 ? -11.102 -6.34 15.164 1 58.5 110 ASN A CA 1
ATOM 878 C C . ASN A 1 110 ? -10.07 -6.727 16.219 1 58.5 110 ASN A C 1
ATOM 880 O O . ASN A 1 110 ? -9.25 -7.621 16 1 58.5 110 ASN A O 1
ATOM 884 N N . PRO A 1 111 ? -9.906 -5.699 17.234 1 50.47 111 PRO A N 1
ATOM 885 C CA . PRO A 1 111 ? -8.984 -6.059 18.328 1 50.47 111 PRO A CA 1
ATOM 886 C C . PRO A 1 111 ? -9.008 -7.551 18.641 1 50.47 111 PRO A C 1
ATOM 888 O O . PRO A 1 111 ? -7.973 -8.133 18.969 1 50.47 111 PRO A O 1
ATOM 891 N N . ALA A 1 112 ? -10.164 -8.055 18.828 1 46.22 112 ALA A N 1
ATOM 892 C CA . ALA A 1 112 ? -10.258 -9.453 19.219 1 46.22 112 ALA A CA 1
ATOM 893 C C . ALA A 1 112 ? -9.648 -10.367 18.156 1 46.22 112 ALA A C 1
ATOM 895 O O . ALA A 1 112 ? -9.148 -11.445 18.469 1 46.22 112 ALA A O 1
ATOM 896 N N . LEU A 1 113 ? -9.734 -10.062 17.078 1 49.72 113 LEU A N 1
ATOM 897 C CA . LEU A 1 113 ? -9.242 -10.852 15.953 1 49.72 113 LEU A CA 1
ATOM 898 C C . LEU A 1 113 ? -7.766 -10.555 15.688 1 49.72 113 LEU A C 1
ATOM 900 O O . LEU A 1 113 ? -7.07 -11.352 15.055 1 49.72 113 LEU A O 1
ATOM 904 N N . ASP A 1 114 ? -7.434 -9.305 15.945 1 47.78 114 ASP A N 1
ATOM 905 C CA . ASP A 1 114 ? -6.031 -8.922 15.82 1 47.78 114 ASP A CA 1
ATOM 906 C C . ASP A 1 114 ? -5.121 -9.953 16.484 1 47.78 114 ASP A C 1
ATOM 908 O O . ASP A 1 114 ? -3.988 -10.164 16.062 1 47.78 114 ASP A O 1
ATOM 912 N N . ARG A 1 115 ? -5.664 -10.422 17.609 1 39.56 115 ARG A N 1
ATOM 913 C CA . ARG A 1 115 ? -4.922 -11.438 18.344 1 39.56 115 ARG A CA 1
ATOM 914 C C . ARG A 1 115 ? -4.824 -12.734 17.547 1 39.56 115 ARG A C 1
ATOM 916 O O . ARG A 1 115 ? -3.863 -13.484 17.688 1 39.56 115 ARG A O 1
ATOM 923 N N . VAL A 1 116 ? -5.93 -13.172 17.141 1 37.06 116 VAL A N 1
ATOM 924 C CA . VAL A 1 116 ? -5.969 -14.523 16.594 1 37.06 116 VAL A CA 1
ATOM 925 C C . VAL A 1 116 ? -5.207 -14.57 15.273 1 37.06 116 VAL A C 1
ATOM 927 O O . VAL A 1 116 ? -4.918 -15.648 14.758 1 37.06 116 VAL A O 1
ATOM 930 N N . THR A 1 117 ? -5.555 -13.852 14.523 1 40.62 117 THR A N 1
ATOM 931 C CA . THR A 1 117 ? -5.008 -13.992 13.18 1 40.62 117 THR A CA 1
ATOM 932 C C . THR A 1 117 ? -3.561 -13.508 13.133 1 40.62 117 THR A C 1
ATOM 934 O O . THR A 1 117 ? -3.188 -12.734 12.242 1 40.62 117 THR A O 1
ATOM 937 N N . ARG A 1 118 ? -2.973 -13.578 14.375 1 38.03 118 ARG A N 1
ATOM 938 C CA . ARG A 1 118 ? -1.57 -13.195 14.234 1 38.03 118 ARG A CA 1
ATOM 939 C C . ARG A 1 118 ? -0.853 -14.094 13.234 1 38.03 118 ARG A C 1
ATOM 941 O O . ARG A 1 118 ? 0.206 -14.648 13.539 1 38.03 118 ARG A O 1
ATOM 948 N N . PRO A 1 119 ? -1.32 -14.922 12.594 1 39.72 119 PRO A N 1
ATOM 949 C CA . PRO A 1 119 ? -0.128 -15.703 12.266 1 39.72 119 PRO A CA 1
ATOM 950 C C . PRO A 1 119 ? 1.085 -14.828 11.961 1 39.72 119 PRO A C 1
ATOM 952 O O . PRO A 1 119 ? 2.07 -14.852 12.703 1 39.72 119 PRO A O 1
ATOM 955 N N . THR A 1 120 ? 1.643 -14.984 10.594 1 44.12 120 THR A N 1
ATOM 956 C CA . THR A 1 120 ? 2.934 -14.648 10 1 44.12 120 THR A CA 1
ATOM 957 C C . THR A 1 120 ? 3.135 -13.141 9.961 1 44.12 120 THR A C 1
ATOM 959 O O . THR A 1 120 ? 2.816 -12.492 8.969 1 44.12 120 THR A O 1
ATOM 962 N N . ASN A 1 121 ? 2.936 -12.375 10.75 1 49.53 121 ASN A N 1
ATOM 963 C CA . ASN A 1 121 ? 3.182 -10.938 10.695 1 49.53 121 ASN A CA 1
ATOM 964 C C . ASN A 1 121 ? 4.605 -10.633 10.242 1 49.53 121 ASN A C 1
ATOM 966 O O . ASN A 1 121 ? 5.117 -9.539 10.484 1 49.53 121 ASN A O 1
ATOM 970 N N . LEU A 1 122 ? 5.188 -10.898 9.125 1 50.28 122 LEU A N 1
ATOM 971 C CA . LEU A 1 122 ? 6.551 -11.336 8.852 1 50.28 122 LEU A CA 1
ATOM 972 C C . LEU A 1 122 ? 7.551 -10.57 9.711 1 50.28 122 LEU A C 1
ATOM 974 O O . LEU A 1 122 ? 8.5 -11.148 10.242 1 50.28 122 LEU A O 1
ATOM 978 N N . SER A 1 123 ? 8.203 -9.484 9.977 1 56.97 123 SER A N 1
ATOM 979 C CA . SER A 1 123 ? 9.625 -9.359 9.703 1 56.97 123 SER A CA 1
ATOM 980 C C . SER A 1 123 ? 10.453 -10.172 10.688 1 56.97 123 SER A C 1
ATOM 982 O O . SE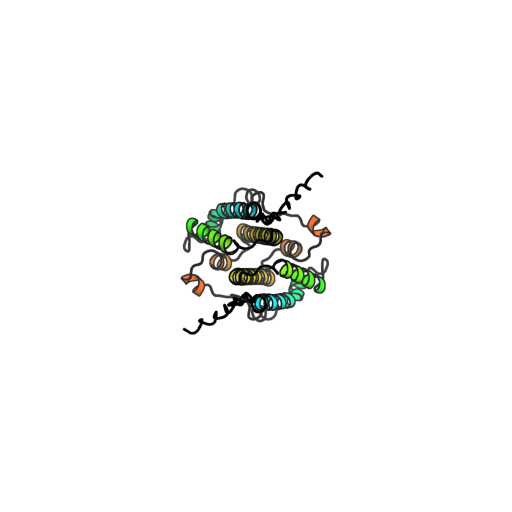R A 1 123 ? 11.555 -9.758 11.078 1 56.97 123 SER A O 1
ATOM 984 N N . PRO A 1 124 ? 11.078 -11.422 11.281 1 48.44 124 PRO A N 1
ATOM 985 C CA . PRO A 1 124 ? 12.469 -11.781 11.578 1 48.44 124 PRO A CA 1
ATOM 986 C C . PRO A 1 124 ? 13.312 -11.945 10.312 1 48.44 124 PRO A C 1
ATOM 988 O O . PRO A 1 124 ? 13.203 -12.961 9.625 1 48.44 124 PRO A O 1
ATOM 991 N N . PHE A 1 125 ? 13.586 -10.633 9.727 1 59.94 125 PHE A N 1
ATOM 992 C CA . PHE A 1 125 ? 13.844 -10.141 8.375 1 59.94 125 PHE A CA 1
ATOM 993 C C . PHE A 1 125 ? 13.781 -11.281 7.363 1 59.94 125 PHE A C 1
ATOM 995 O O . PHE A 1 125 ? 14.734 -12.055 7.23 1 59.94 125 PHE A O 1
ATOM 1002 N N . LEU A 1 126 ? 12.102 -11.297 7.121 1 52.78 126 LEU A N 1
ATOM 1003 C CA . LEU A 1 126 ? 10.773 -11.891 7.227 1 52.78 126 LEU A CA 1
ATOM 1004 C C . LEU A 1 126 ? 10.805 -13.367 6.848 1 52.78 126 LEU A C 1
ATOM 1006 O O . LEU A 1 126 ? 11.383 -13.734 5.824 1 52.78 126 LEU A O 1
ATOM 1010 N N . GLN A 1 127 ? 10.977 -13.883 7.965 1 48.28 127 GLN A N 1
ATOM 1011 C CA . GLN A 1 127 ? 11.375 -14.828 9 1 48.28 127 GLN A CA 1
ATOM 1012 C C . GLN A 1 127 ? 12.656 -15.57 8.602 1 48.28 127 GLN A C 1
ATOM 1014 O O . GLN A 1 127 ? 12.633 -16.406 7.707 1 48.28 127 GLN A O 1
ATOM 1019 N N . GLN A 1 128 ? 13.547 -15.25 8.406 1 60.28 128 GLN A N 1
ATOM 1020 C CA . GLN A 1 128 ? 14.945 -15.445 8.055 1 60.28 128 GLN A CA 1
ATOM 1021 C C . GLN A 1 128 ? 15.086 -15.953 6.625 1 60.28 128 GLN A C 1
ATOM 1023 O O . GLN A 1 128 ? 15.148 -17.156 6.391 1 60.28 128 GLN A O 1
ATOM 1028 N N . PHE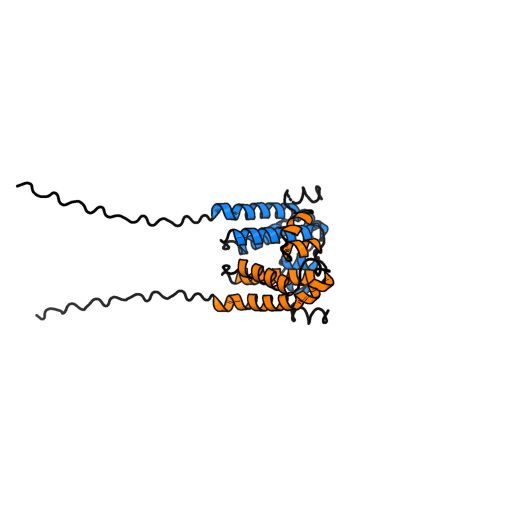 A 1 129 ? 14.672 -15.375 5.723 1 55.78 129 PHE A N 1
ATOM 1029 C CA . PHE A 1 129 ? 13.383 -15.18 5.07 1 55.78 129 PHE A CA 1
ATOM 1030 C C . PHE A 1 129 ? 13.211 -16.141 3.9 1 55.78 129 PHE A C 1
ATOM 1032 O O . PHE A 1 129 ? 14.055 -16.188 3 1 55.78 129 PHE A O 1
ATOM 1039 N N . TYR A 1 130 ? 12.023 -16.328 4.422 1 52.53 130 TYR A N 1
ATOM 1040 C CA . TYR A 1 130 ? 10.953 -17.297 4.641 1 52.53 130 TYR A CA 1
ATOM 1041 C C . TYR A 1 130 ? 11.516 -18.719 4.734 1 52.53 130 TYR A C 1
ATOM 1043 O O . TYR A 1 130 ? 11.039 -19.516 5.535 1 52.53 130 TYR A O 1
ATOM 1051 N N . LYS A 1 131 ? 12.891 -19.016 5.453 1 54.22 131 LYS A N 1
ATOM 1052 C CA . LYS A 1 131 ? 13.734 -20.203 5.488 1 54.22 131 LYS A CA 1
ATOM 1053 C C . LYS A 1 131 ? 15.148 -19.891 5.016 1 54.22 131 LYS A C 1
ATOM 1055 O O . LYS A 1 131 ? 15.969 -20.797 4.84 1 54.22 131 LYS A O 1
ATOM 1060 N N . SER A 1 132 ? 14.922 -18.984 4.316 1 60.34 132 SER A N 1
ATOM 1061 C CA . SER A 1 132 ? 16.156 -18.609 3.652 1 60.34 132 SER A CA 1
ATOM 1062 C C . SER A 1 132 ? 16.297 -19.281 2.295 1 60.34 132 SER A C 1
ATOM 1064 O O . SER A 1 132 ? 17.25 -20.031 2.061 1 60.34 132 SER A O 1
ATOM 1066 N N . ASN A 1 133 ? 15.43 -18.859 1.151 1 51.75 133 ASN A N 1
ATOM 1067 C CA . ASN A 1 133 ? 14.523 -18.562 0.041 1 51.75 133 ASN A CA 1
ATOM 1068 C C . ASN A 1 133 ? 14.344 -19.781 -0.867 1 51.75 133 ASN A C 1
ATOM 1070 O O . ASN A 1 133 ? 15.312 -20.266 -1.454 1 51.75 133 ASN A O 1
ATOM 1074 N N . MET B 1 1 ? 14.148 63.5 51.375 1 32.31 1 MET B N 1
ATOM 1075 C CA . MET B 1 1 ? 13.492 62.219 51.031 1 32.31 1 MET B CA 1
ATOM 1076 C C . MET B 1 1 ? 14.086 61.656 49.75 1 32.31 1 MET B C 1
ATOM 1078 O O . MET B 1 1 ? 14.234 62.344 48.75 1 32.31 1 MET B O 1
ATOM 1082 N N . ALA B 1 2 ? 14.812 60.5 49.875 1 43.34 2 ALA B N 1
ATOM 1083 C CA . ALA B 1 2 ? 15.672 59.781 48.969 1 43.34 2 ALA B CA 1
ATOM 1084 C C . ALA B 1 2 ? 14.914 59.375 47.688 1 43.34 2 ALA B C 1
ATOM 1086 O O . ALA B 1 2 ? 13.75 58.969 47.75 1 43.34 2 ALA B O 1
ATOM 1087 N N . ALA B 1 3 ? 15.258 59.969 46.594 1 45.69 3 ALA B N 1
ATOM 1088 C CA . ALA B 1 3 ? 14.695 59.75 45.25 1 45.69 3 ALA B CA 1
ATOM 1089 C C . ALA B 1 3 ? 14.82 58.281 44.844 1 45.69 3 ALA B C 1
ATOM 1091 O O . ALA B 1 3 ? 15.906 57.719 44.938 1 45.69 3 ALA B O 1
ATOM 1092 N N . PRO B 1 4 ? 13.727 57.469 44.938 1 39.03 4 PRO B N 1
ATOM 1093 C CA . PRO B 1 4 ? 13.758 56.031 44.625 1 39.03 4 PRO B CA 1
ATOM 1094 C C . PRO B 1 4 ? 14.336 55.75 43.25 1 39.03 4 PRO B C 1
ATOM 1096 O O . PRO B 1 4 ? 14.117 56.5 42.312 1 39.03 4 PRO B O 1
ATOM 1099 N N . GLN B 1 5 ? 15.492 55.125 43.188 1 43.19 5 GLN B N 1
ATOM 1100 C CA . GLN B 1 5 ? 16.25 54.594 42.062 1 43.19 5 GLN B CA 1
ATOM 1101 C C . GLN B 1 5 ? 15.383 53.688 41.188 1 43.19 5 GLN B C 1
ATOM 1103 O O . GLN B 1 5 ? 14.531 52.969 41.688 1 43.19 5 GLN B O 1
ATOM 1108 N N . LEU B 1 6 ? 15.117 54.188 39.938 1 43.81 6 LEU B N 1
ATOM 1109 C CA . LEU B 1 6 ? 14.422 53.562 38.812 1 43.81 6 LEU B CA 1
ATOM 1110 C C . LEU B 1 6 ? 14.938 52.156 38.562 1 43.81 6 LEU B C 1
ATOM 1112 O O . LEU B 1 6 ? 16.141 51.969 38.375 1 43.81 6 LEU B O 1
ATOM 1116 N N . ALA B 1 7 ? 14.492 51.125 39.312 1 44.5 7 ALA B N 1
ATOM 1117 C CA . ALA B 1 7 ? 14.789 49.719 39.062 1 44.5 7 ALA B CA 1
ATOM 1118 C C . ALA B 1 7 ? 14.688 49.375 37.594 1 44.5 7 ALA B C 1
ATOM 1120 O O . ALA B 1 7 ? 13.719 49.75 36.906 1 44.5 7 ALA B O 1
ATOM 1121 N N . GLY B 1 8 ? 15.766 49.188 36.875 1 39.03 8 GLY B N 1
ATOM 1122 C CA . GLY B 1 8 ? 15.984 48.719 35.531 1 39.03 8 GLY B CA 1
ATOM 1123 C C . GLY B 1 8 ? 15.156 47.5 35.156 1 39.03 8 GLY B C 1
ATOM 1124 O O . GLY B 1 8 ? 14.922 46.625 36 1 39.03 8 GLY B O 1
ATOM 1125 N N . AL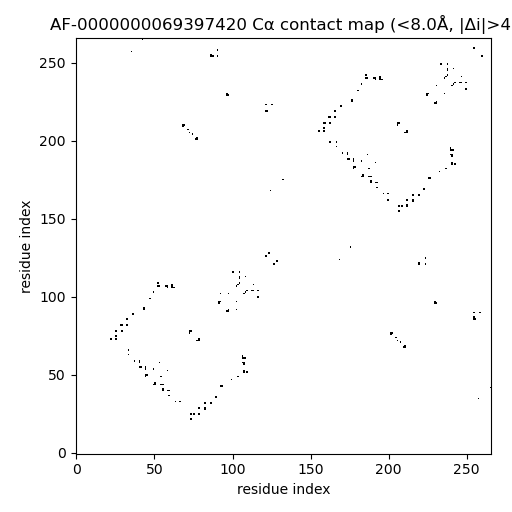A B 1 9 ? 14.188 47.625 34.219 1 42.84 9 ALA B N 1
ATOM 1126 C CA . ALA B 1 9 ? 13.32 46.656 33.562 1 42.84 9 ALA B CA 1
ATOM 1127 C C . ALA B 1 9 ? 14.141 45.5 33 1 42.84 9 ALA B C 1
ATOM 1129 O O . ALA B 1 9 ? 15.016 45.688 32.156 1 42.84 9 ALA B O 1
ATOM 1130 N N . ARG B 1 10 ? 14.445 44.438 33.812 1 40 10 ARG B N 1
ATOM 1131 C CA . ARG B 1 10 ? 15.016 43.219 33.25 1 40 10 ARG B CA 1
ATOM 1132 C C . ARG B 1 10 ? 14.172 42.719 32.094 1 40 10 ARG B C 1
ATOM 1134 O O . ARG B 1 10 ? 12.961 42.531 32.219 1 40 10 ARG B O 1
ATOM 1141 N N . ALA B 1 11 ? 14.547 43.062 30.859 1 42.09 11 ALA B N 1
ATOM 1142 C CA . ALA B 1 11 ? 14.039 42.469 29.625 1 42.09 11 ALA B CA 1
ATOM 1143 C C . ALA B 1 11 ? 14.031 40.938 29.703 1 42.09 11 ALA B C 1
ATOM 1145 O O . ALA B 1 11 ? 15.07 40.344 29.938 1 42.09 11 ALA B O 1
ATOM 1146 N N . VAL B 1 12 ? 12.961 40.312 30.25 1 37.34 12 VAL B N 1
ATOM 1147 C CA . VAL B 1 12 ? 12.805 38.844 30.141 1 37.34 12 VAL B CA 1
ATOM 1148 C C . VAL B 1 12 ? 12.953 38.406 28.688 1 37.34 12 VAL B C 1
ATOM 1150 O O . VAL B 1 12 ? 12.203 38.875 27.812 1 37.34 12 VAL B O 1
ATOM 1153 N N . LEU B 1 13 ? 14.156 38.406 28.094 1 39.69 13 LEU B N 1
ATOM 1154 C CA . LEU B 1 13 ? 14.336 37.719 26.828 1 39.69 13 LEU B CA 1
ATOM 1155 C C . LEU B 1 13 ? 13.664 36.344 26.859 1 39.69 13 LEU B C 1
ATOM 1157 O O . LEU B 1 13 ? 13.945 35.531 27.75 1 39.69 13 LEU B O 1
ATOM 1161 N N . GLY B 1 14 ? 12.352 36.281 26.625 1 35.62 14 GLY B N 1
ATOM 1162 C CA . GLY B 1 14 ? 11.719 35 26.391 1 35.62 14 GLY B CA 1
ATOM 1163 C C . GLY B 1 14 ? 12.547 34.094 25.516 1 35.62 14 GLY B C 1
ATOM 1164 O O . GLY B 1 14 ? 13.07 34.5 24.484 1 35.62 14 GLY B O 1
ATOM 1165 N N . SER B 1 15 ? 13.305 33.219 26.094 1 39.81 15 SER B N 1
ATOM 1166 C CA . SER B 1 15 ? 14.008 32.156 25.391 1 39.81 15 SER B CA 1
ATOM 1167 C C . SER B 1 15 ? 13.094 31.469 24.375 1 39.81 15 SER B C 1
ATOM 1169 O O . SER B 1 15 ? 11.969 31.078 24.703 1 39.81 15 SER B O 1
ATOM 1171 N N . ALA B 1 16 ? 13 31.875 23.156 1 38.78 16 ALA B N 1
ATOM 1172 C CA . ALA B 1 16 ? 12.383 31.094 22.109 1 38.78 16 ALA B CA 1
ATOM 1173 C C . ALA B 1 16 ? 12.766 29.625 22.219 1 38.78 16 ALA B C 1
ATOM 1175 O O . ALA B 1 16 ? 13.953 29.281 22.156 1 38.78 16 ALA B O 1
ATOM 1176 N N . ALA B 1 17 ? 12.148 28.812 23.078 1 41.5 17 ALA B N 1
ATOM 1177 C CA . ALA B 1 17 ? 12.336 27.375 23.062 1 41.5 17 ALA B CA 1
ATOM 1178 C C . ALA B 1 17 ? 12.398 26.844 21.625 1 41.5 17 ALA B C 1
ATOM 1180 O O . ALA B 1 17 ? 11.492 27.078 20.828 1 41.5 17 ALA B O 1
ATOM 1181 N N . ARG B 1 18 ? 13.531 26.672 21.078 1 38.62 18 ARG B N 1
ATOM 1182 C CA . ARG B 1 18 ? 13.719 25.969 19.812 1 38.62 18 ARG B CA 1
ATOM 1183 C C . ARG B 1 18 ? 12.867 24.703 19.766 1 38.62 18 ARG B C 1
ATOM 1185 O O . ARG B 1 18 ? 12.938 23.859 20.656 1 38.62 18 ARG B O 1
ATOM 1192 N N . VAL B 1 19 ? 11.672 24.688 19.266 1 39.91 19 VAL B N 1
ATOM 1193 C CA . VAL B 1 19 ? 11.008 23.453 18.875 1 39.91 19 VAL B CA 1
ATOM 1194 C C . VAL B 1 19 ? 12.047 22.453 18.344 1 39.91 19 VAL B C 1
ATOM 1196 O O . VAL B 1 19 ? 12.711 22.703 17.344 1 39.91 19 VAL B O 1
ATOM 1199 N N . ALA B 1 20 ? 12.797 21.812 19.109 1 40.75 20 ALA B N 1
ATOM 1200 C CA . ALA B 1 20 ? 13.703 20.719 18.766 1 40.75 20 ALA B CA 1
ATOM 1201 C C . ALA B 1 20 ? 13.086 19.797 17.719 1 40.75 20 ALA B C 1
ATOM 1203 O O . ALA B 1 20 ? 12 19.25 17.922 1 40.75 20 ALA B O 1
ATOM 1204 N N . THR B 1 21 ? 13.266 19.922 16.438 1 41.81 21 THR B N 1
ATOM 1205 C CA . THR B 1 21 ? 12.953 19.016 15.336 1 41.81 21 THR B CA 1
ATOM 1206 C C . THR B 1 21 ? 13.227 17.562 15.742 1 41.81 21 THR B C 1
ATOM 1208 O O . THR B 1 21 ? 14.375 17.188 15.961 1 41.81 21 THR B O 1
ATOM 1211 N N . GLN B 1 22 ? 12.695 17 16.641 1 45 22 GLN B N 1
ATOM 1212 C CA . GLN B 1 22 ? 12.695 15.57 16.938 1 45 22 GLN B CA 1
ATOM 1213 C C . GLN B 1 22 ? 12.773 14.734 15.672 1 45 22 GLN B C 1
ATOM 1215 O O . GLN B 1 22 ? 11.805 14.07 15.289 1 45 22 GLN B O 1
ATOM 1220 N N . ALA B 1 23 ? 13.18 15.133 14.469 1 49.5 23 ALA B N 1
ATOM 1221 C CA . ALA B 1 23 ? 13.328 14.555 13.133 1 49.5 23 ALA B CA 1
ATOM 1222 C C . ALA B 1 23 ? 14.094 13.242 13.188 1 49.5 23 ALA B C 1
ATOM 1224 O O . ALA B 1 23 ? 13.766 12.289 12.484 1 49.5 23 ALA B O 1
ATOM 1225 N N . PRO B 1 24 ? 15.266 13.086 14.016 1 54.16 24 PRO B N 1
ATOM 1226 C CA . PRO B 1 24 ? 16.266 12.039 13.781 1 54.16 24 PRO B CA 1
ATOM 1227 C C . PRO B 1 24 ? 15.734 10.641 14.055 1 54.16 24 PRO B C 1
ATOM 1229 O O . PRO B 1 24 ? 16.062 9.695 13.336 1 54.16 24 PRO B O 1
ATOM 1232 N N . THR B 1 25 ? 15.047 10.375 15.055 1 55.25 25 THR B N 1
ATOM 1233 C CA . THR B 1 25 ? 14.695 9.047 15.539 1 55.25 25 THR B CA 1
ATOM 1234 C C . THR B 1 25 ? 13.602 8.43 14.664 1 55.25 25 THR B C 1
ATOM 1236 O O . THR B 1 25 ? 13.633 7.227 14.383 1 55.25 25 THR B O 1
ATOM 1239 N N . GLU B 1 26 ? 12.773 9.32 14.125 1 60.47 26 GLU B N 1
ATOM 1240 C CA . GLU B 1 26 ? 11.578 8.805 13.461 1 60.47 26 GLU B CA 1
ATOM 1241 C C . GLU B 1 26 ? 11.906 8.203 12.102 1 60.47 26 GLU B C 1
ATOM 1243 O O . GLU B 1 26 ? 11.281 7.227 11.68 1 60.47 26 GLU B O 1
ATOM 1248 N N . HIS B 1 27 ? 13.125 8.484 11.625 1 81 27 HIS B N 1
ATOM 1249 C CA . HIS B 1 27 ? 13.453 7.996 10.289 1 81 27 HIS B CA 1
ATOM 1250 C C . HIS B 1 27 ? 14.336 6.75 10.367 1 81 27 HIS B C 1
ATOM 1252 O O . HIS B 1 27 ? 14.633 6.133 9.344 1 81 27 HIS B O 1
ATOM 1258 N N . GLN B 1 28 ? 14.531 6.293 11.648 1 91.12 28 GLN B N 1
ATOM 1259 C CA . GLN B 1 28 ? 15.383 5.117 11.789 1 91.12 28 GLN B CA 1
ATOM 1260 C C . GLN B 1 28 ? 14.641 3.85 11.383 1 91.12 28 GLN B C 1
ATOM 1262 O O . GLN B 1 28 ? 15.219 2.947 10.781 1 91.12 28 GLN B O 1
ATOM 1267 N N . ALA B 1 29 ? 13.414 3.799 11.789 1 92.81 29 ALA B N 1
ATOM 1268 C CA . ALA B 1 29 ? 12.625 2.629 11.422 1 92.81 29 ALA B CA 1
ATOM 1269 C C . ALA B 1 29 ? 12.508 2.496 9.906 1 92.81 29 ALA B C 1
ATOM 1271 O O . ALA B 1 29 ? 12.578 1.391 9.367 1 92.81 29 ALA B O 1
ATOM 1272 N N . ALA B 1 30 ? 12.398 3.611 9.281 1 95.38 30 ALA B N 1
ATOM 1273 C CA . ALA B 1 30 ? 12.328 3.611 7.824 1 95.38 30 ALA B CA 1
ATOM 1274 C C . ALA B 1 30 ? 13.648 3.168 7.211 1 95.38 30 ALA B C 1
ATOM 1276 O O . ALA B 1 30 ? 13.672 2.422 6.23 1 95.38 30 ALA B O 1
ATOM 1277 N N . LYS B 1 31 ? 14.648 3.639 7.793 1 96.19 31 LYS B N 1
ATOM 1278 C CA . LYS B 1 31 ? 15.969 3.246 7.312 1 96.19 31 LYS B CA 1
ATOM 1279 C C . LYS B 1 31 ? 16.188 1.747 7.492 1 96.19 31 LYS B C 1
ATOM 1281 O O . LYS B 1 31 ? 16.734 1.084 6.605 1 96.19 31 LYS B O 1
ATOM 1286 N N . LYS B 1 32 ? 15.852 1.21 8.617 1 95.62 32 LYS B N 1
ATOM 1287 C CA . LYS B 1 32 ? 15.961 -0.224 8.867 1 95.62 32 LYS B CA 1
ATOM 1288 C C . LYS B 1 32 ? 15.125 -1.021 7.867 1 95.62 32 LYS B C 1
ATOM 1290 O O . LYS B 1 32 ? 15.594 -2.029 7.332 1 95.62 32 LYS B O 1
ATOM 1295 N N . PHE B 1 33 ? 14.031 -0.571 7.648 1 95.62 33 PHE B N 1
ATOM 1296 C CA . PHE B 1 33 ? 13.172 -1.242 6.684 1 95.62 33 PHE B CA 1
ATOM 1297 C C . PHE B 1 33 ? 13.773 -1.191 5.285 1 95.62 33 PHE B C 1
ATOM 1299 O O . PHE B 1 33 ? 13.727 -2.18 4.551 1 95.62 33 PHE B O 1
ATOM 1306 N N . PHE B 1 34 ? 14.297 -0.096 4.992 1 97.31 34 PHE B N 1
ATOM 1307 C CA . PHE B 1 34 ? 14.961 0.041 3.701 1 97.31 34 PHE B CA 1
ATOM 1308 C C . PHE B 1 34 ? 16.062 -1.007 3.543 1 97.31 34 PHE B C 1
ATOM 1310 O O . PHE B 1 34 ? 16.172 -1.639 2.49 1 97.31 34 PHE B O 1
ATOM 1317 N N . LYS B 1 35 ? 16.75 -1.147 4.492 1 97.25 35 LYS B N 1
ATOM 1318 C CA . LYS B 1 35 ? 17.844 -2.131 4.453 1 97.25 35 LYS B CA 1
ATOM 1319 C C . LYS B 1 35 ? 17.281 -3.545 4.297 1 97.25 35 LYS B C 1
ATOM 1321 O O . LYS B 1 35 ? 17.875 -4.367 3.586 1 97.25 35 LYS B O 1
ATOM 1326 N N . GLU B 1 36 ? 16.266 -3.924 4.926 1 96.69 36 GLU B N 1
ATOM 1327 C CA . GLU B 1 36 ? 15.609 -5.219 4.777 1 96.69 36 GLU B CA 1
ATOM 1328 C C . GLU B 1 36 ? 15.164 -5.445 3.334 1 96.69 36 GLU B C 1
ATOM 1330 O O . GLU B 1 36 ? 15.344 -6.531 2.785 1 96.69 36 GLU B O 1
ATOM 1335 N N . VAL B 1 37 ? 14.633 -4.383 2.793 1 97.81 37 VAL B N 1
ATOM 1336 C CA . VAL B 1 37 ? 14.195 -4.477 1.405 1 97.81 37 VAL B CA 1
ATOM 1337 C C . VAL B 1 37 ? 15.391 -4.762 0.5 1 97.81 37 VAL B C 1
ATOM 1339 O O . VAL B 1 37 ? 15.344 -5.668 -0.334 1 97.81 37 VAL B O 1
ATOM 1342 N N . CYS B 1 38 ? 16.438 -4.098 0.724 1 97.88 38 CYS B N 1
ATOM 1343 C CA . CYS B 1 38 ? 17.625 -4.215 -0.119 1 97.88 38 CYS B CA 1
ATOM 1344 C C . CYS B 1 38 ? 18.203 -5.629 -0.069 1 97.88 38 CYS B C 1
ATOM 1346 O O . CYS B 1 38 ? 18.719 -6.129 -1.068 1 97.88 38 CYS B O 1
ATOM 1348 N N . ARG B 1 39 ? 17.969 -6.25 0.979 1 97.06 39 ARG B N 1
ATOM 1349 C CA . ARG B 1 39 ? 18.484 -7.605 1.142 1 97.06 39 ARG B CA 1
ATOM 1350 C C . ARG B 1 39 ? 17.656 -8.609 0.344 1 97.06 39 ARG B C 1
ATOM 1352 O O . ARG B 1 39 ? 18.141 -9.68 -0.019 1 97.06 39 ARG B O 1
ATOM 1359 N N . CYS B 1 40 ? 16.562 -8.273 0.047 1 97.5 40 CYS B N 1
ATOM 1360 C CA . CYS B 1 40 ? 15.664 -9.195 -0.634 1 97.5 40 CYS B CA 1
ATOM 1361 C C . CYS B 1 40 ? 15.727 -9 -2.145 1 97.5 40 CYS B C 1
ATOM 1363 O O . CYS B 1 40 ? 15.242 -9.844 -2.902 1 97.5 40 CYS B O 1
ATOM 1365 N N . LEU B 1 41 ? 16.344 -7.957 -2.617 1 98.25 41 LEU B N 1
ATOM 1366 C CA . LEU B 1 41 ? 16.219 -7.527 -4.004 1 98.25 41 LEU B CA 1
ATOM 1367 C C . LEU B 1 41 ? 16.875 -8.531 -4.945 1 98.25 41 LEU B C 1
ATOM 1369 O O . LEU B 1 41 ? 16.375 -8.766 -6.051 1 98.25 41 LEU B O 1
ATOM 1373 N N . PRO B 1 42 ? 17.969 -9.172 -4.508 1 98.31 42 PRO B N 1
ATOM 1374 C CA . PRO B 1 42 ? 18.516 -10.195 -5.402 1 98.31 42 PRO B CA 1
ATOM 1375 C C . PRO B 1 42 ? 17.531 -11.344 -5.652 1 98.31 42 PRO B C 1
ATOM 1377 O O . PRO B 1 42 ? 17.406 -11.812 -6.785 1 98.31 42 PRO B O 1
ATOM 1380 N N . TRP B 1 43 ? 16.922 -11.812 -4.602 1 97.62 43 TRP B N 1
ATOM 1381 C CA . TRP B 1 43 ? 15.945 -12.883 -4.707 1 97.62 43 TRP B CA 1
ATOM 1382 C C . TRP B 1 43 ? 14.75 -12.438 -5.543 1 97.62 43 TRP B C 1
ATOM 1384 O O . TRP B 1 43 ? 14.266 -13.195 -6.391 1 97.62 43 TRP B O 1
ATOM 1394 N N . VAL B 1 44 ? 14.352 -11.266 -5.336 1 97.94 44 VAL B N 1
ATOM 1395 C CA . VAL B 1 44 ? 13.219 -10.719 -6.07 1 97.94 44 VAL B CA 1
ATOM 1396 C C . VAL B 1 44 ? 13.555 -10.641 -7.559 1 97.94 44 VAL B C 1
ATOM 1398 O O . VAL B 1 44 ? 12.75 -11.031 -8.406 1 97.94 44 VAL B O 1
ATOM 1401 N N . ASN B 1 45 ? 14.703 -10.117 -7.82 1 98.25 45 ASN B N 1
ATOM 1402 C CA . ASN B 1 45 ? 15.164 -9.984 -9.195 1 98.25 45 ASN B CA 1
ATOM 1403 C C . ASN B 1 45 ? 15.148 -11.328 -9.922 1 98.25 45 ASN B C 1
ATOM 1405 O O . ASN B 1 45 ? 14.68 -11.422 -11.055 1 98.25 45 ASN B O 1
ATOM 1409 N N . LYS B 1 46 ? 15.594 -12.305 -9.203 1 97.94 46 LYS B N 1
ATOM 1410 C CA . LYS B 1 46 ? 15.688 -13.648 -9.758 1 97.94 46 LYS B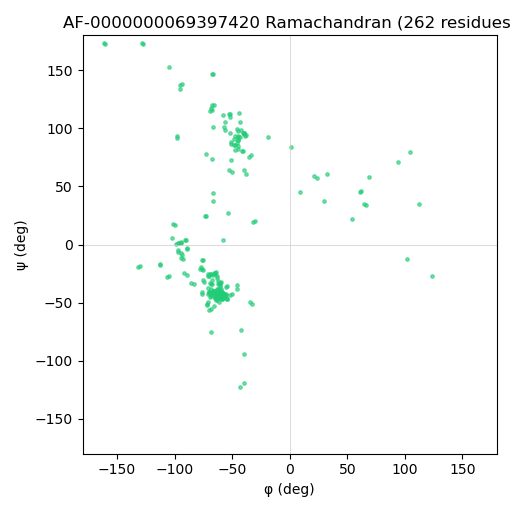 CA 1
ATOM 1411 C C . LYS B 1 46 ? 14.305 -14.273 -9.922 1 97.94 46 LYS B C 1
ATOM 1413 O O . LYS B 1 46 ? 13.961 -14.766 -10.992 1 97.94 46 LYS B O 1
ATOM 1418 N N . THR B 1 47 ? 13.523 -14.258 -8.914 1 97.31 47 THR B N 1
ATOM 1419 C CA . THR B 1 47 ? 12.273 -15.008 -8.867 1 97.31 47 THR B CA 1
ATOM 1420 C C . THR B 1 47 ? 11.234 -14.391 -9.805 1 97.31 47 THR B C 1
ATOM 1422 O O . THR B 1 47 ? 10.391 -15.094 -10.352 1 97.31 47 THR B O 1
ATOM 1425 N N . TYR B 1 48 ? 11.383 -13.117 -10.031 1 97.25 48 TYR B N 1
ATOM 1426 C CA . TYR B 1 48 ? 10.461 -12.453 -10.953 1 97.25 48 TYR B CA 1
ATOM 1427 C C . TYR B 1 48 ? 11.07 -12.344 -12.344 1 97.25 48 TYR B C 1
ATOM 1429 O O . TYR B 1 48 ? 10.461 -11.766 -13.25 1 97.25 48 TYR B O 1
ATOM 1437 N N . GLY B 1 49 ? 12.234 -12.836 -12.578 1 97.19 49 GLY B N 1
ATOM 1438 C CA . GLY B 1 49 ? 12.867 -12.828 -13.891 1 97.19 49 GLY B CA 1
ATOM 1439 C C . GLY B 1 49 ? 13.094 -11.43 -14.438 1 97.19 49 GLY B C 1
ATOM 1440 O O . GLY B 1 49 ? 12.75 -11.141 -15.586 1 97.19 49 GLY B O 1
ATOM 1441 N N . LEU B 1 50 ? 13.625 -10.484 -13.547 1 96.75 50 LEU B N 1
ATOM 1442 C CA . LEU B 1 50 ? 13.719 -9.078 -13.914 1 96.75 50 LEU B CA 1
ATOM 1443 C C . LEU B 1 50 ? 15.055 -8.773 -14.578 1 96.75 50 LEU B C 1
ATOM 1445 O O . LEU B 1 50 ? 15.297 -7.641 -15 1 96.75 50 LEU B O 1
ATOM 1449 N N . GLY B 1 51 ? 15.906 -9.68 -14.836 1 96.44 51 GLY B N 1
ATOM 1450 C CA . GLY B 1 51 ? 17.266 -9.492 -15.281 1 96.44 51 GLY B CA 1
ATOM 1451 C C . GLY B 1 51 ? 17.375 -8.766 -16.609 1 96.44 51 GLY B C 1
ATOM 1452 O O . GLY B 1 51 ? 18.344 -8.062 -16.875 1 96.44 51 GLY B O 1
ATOM 1453 N N . GLU B 1 52 ? 16.422 -8.984 -17.438 1 95.56 52 GLU B N 1
ATOM 1454 C CA . GLU B 1 52 ? 16.469 -8.344 -18.75 1 95.56 52 GLU B CA 1
ATOM 1455 C C . GLU B 1 52 ? 16.062 -6.875 -18.656 1 95.56 52 GLU B C 1
ATOM 1457 O O . GLU B 1 52 ? 16.344 -6.094 -19.578 1 95.56 52 GLU B O 1
ATOM 1462 N N . LEU B 1 53 ? 15.414 -6.473 -17.656 1 95.62 53 LEU B N 1
ATOM 1463 C CA . LEU B 1 53 ? 14.836 -5.137 -17.562 1 95.62 53 LEU B CA 1
ATOM 1464 C C . LEU B 1 53 ? 15.641 -4.266 -16.594 1 95.62 53 LEU B C 1
ATOM 1466 O O . LEU B 1 53 ? 15.625 -3.037 -16.703 1 95.62 53 LEU B O 1
ATOM 1470 N N . THR B 1 54 ? 16.266 -4.875 -15.648 1 96.75 54 THR B N 1
ATOM 1471 C CA . THR B 1 54 ? 16.969 -4.141 -14.594 1 96.75 54 THR B CA 1
ATOM 1472 C C . THR B 1 54 ? 18 -5.027 -13.906 1 96.75 54 THR B C 1
ATOM 1474 O O . THR B 1 54 ? 18.219 -6.172 -14.312 1 96.75 54 THR B O 1
ATOM 1477 N N . ASN B 1 55 ? 18.781 -4.426 -13.055 1 97.56 55 ASN B N 1
ATOM 1478 C CA . ASN B 1 55 ? 19.688 -5.164 -12.18 1 97.56 55 ASN B CA 1
ATOM 1479 C C . ASN B 1 55 ? 19.5 -4.766 -10.719 1 97.56 55 ASN B C 1
ATOM 1481 O O . ASN B 1 55 ? 18.75 -3.838 -10.414 1 97.56 55 ASN B O 1
ATOM 1485 N N . VAL B 1 56 ? 20.156 -5.477 -9.859 1 98.44 56 VAL B N 1
ATOM 1486 C CA . VAL B 1 56 ? 19.938 -5.309 -8.422 1 98.44 56 VAL B CA 1
ATOM 1487 C C . VAL B 1 56 ? 20.344 -3.896 -8.008 1 98.44 56 VAL B C 1
ATOM 1489 O O . VAL B 1 56 ? 19.672 -3.266 -7.188 1 98.44 56 VAL B O 1
ATOM 1492 N N . ALA B 1 57 ? 21.453 -3.352 -8.594 1 98.19 57 ALA B N 1
ATOM 1493 C CA . ALA B 1 57 ? 21.906 -2.002 -8.266 1 98.19 57 ALA B CA 1
ATOM 1494 C C . ALA B 1 57 ? 20.844 -0.966 -8.641 1 98.19 57 ALA B C 1
ATOM 1496 O O . ALA B 1 57 ? 20.562 -0.048 -7.867 1 98.19 57 ALA B O 1
ATOM 1497 N N . GLU B 1 58 ? 20.281 -1.188 -9.742 1 97.31 58 GLU B N 1
ATOM 1498 C CA . GLU B 1 58 ? 19.25 -0.265 -10.203 1 97.31 58 GLU B CA 1
ATOM 1499 C C . GLU B 1 58 ? 17.984 -0.394 -9.367 1 97.31 58 GLU B C 1
ATOM 1501 O O . GLU B 1 58 ? 17.344 0.609 -9.039 1 97.31 58 GLU B O 1
ATOM 1506 N N . LEU B 1 59 ? 17.594 -1.567 -9.055 1 98 59 LEU B N 1
ATOM 1507 C CA . LEU B 1 59 ? 16.438 -1.773 -8.188 1 98 59 LEU B CA 1
ATOM 1508 C C . LEU B 1 59 ? 16.641 -1.08 -6.844 1 98 59 LEU B C 1
ATOM 1510 O O . LEU B 1 59 ? 15.711 -0.452 -6.324 1 98 59 LEU B O 1
ATOM 1514 N N . ARG B 1 60 ? 17.875 -1.217 -6.34 1 98.12 60 ARG B N 1
ATOM 1515 C CA . ARG B 1 60 ? 18.203 -0.55 -5.078 1 98.12 60 ARG B CA 1
ATOM 1516 C C . ARG B 1 60 ? 18.047 0.961 -5.203 1 98.12 60 ARG B C 1
ATOM 1518 O O . ARG B 1 60 ? 17.5 1.611 -4.309 1 98.12 60 ARG B O 1
ATOM 1525 N N . ARG B 1 61 ? 18.531 1.469 -6.266 1 97.12 61 ARG B N 1
ATOM 1526 C CA . ARG B 1 61 ? 18.406 2.902 -6.508 1 97.12 61 ARG B CA 1
ATOM 1527 C C . ARG B 1 61 ? 16.938 3.32 -6.586 1 97.12 61 ARG B C 1
ATOM 1529 O O . ARG B 1 61 ? 16.547 4.336 -6.012 1 97.12 61 ARG B O 1
ATOM 1536 N N . ASN B 1 62 ? 16.156 2.561 -7.281 1 96.44 62 ASN B N 1
ATOM 1537 C CA . ASN B 1 62 ? 14.75 2.893 -7.449 1 96.44 62 ASN B CA 1
ATOM 1538 C C . ASN B 1 62 ? 13.992 2.82 -6.125 1 96.44 62 ASN B C 1
ATOM 1540 O O . ASN B 1 62 ? 13.148 3.666 -5.844 1 96.44 62 ASN B O 1
ATOM 1544 N N . VAL B 1 63 ? 14.32 1.823 -5.348 1 97.31 63 VAL B N 1
ATOM 1545 C CA . VAL B 1 63 ? 13.68 1.701 -4.039 1 97.31 63 VAL B CA 1
ATOM 1546 C C . VAL B 1 63 ? 14.117 2.855 -3.141 1 97.31 63 VAL B C 1
ATOM 1548 O O . VAL B 1 63 ? 13.305 3.426 -2.41 1 97.31 63 VAL B O 1
ATOM 1551 N N . ALA B 1 64 ? 15.445 3.248 -3.215 1 97.12 64 ALA B N 1
ATOM 1552 C CA . ALA B 1 64 ? 15.922 4.406 -2.467 1 97.12 64 ALA B CA 1
ATOM 1553 C C . ALA B 1 64 ? 15.156 5.668 -2.855 1 97.12 64 ALA B C 1
ATOM 1555 O O . ALA B 1 64 ? 14.781 6.461 -1.99 1 97.12 64 ALA B O 1
ATOM 1556 N N . ASP B 1 65 ? 14.922 5.824 -4.055 1 95.56 65 ASP B N 1
ATOM 1557 C CA . ASP B 1 65 ? 14.188 6.984 -4.547 1 95.56 65 ASP B CA 1
ATOM 1558 C C . ASP B 1 65 ? 12.758 6.996 -4.012 1 95.56 65 ASP B C 1
ATOM 1560 O O . ASP B 1 65 ? 12.219 8.055 -3.684 1 95.56 65 ASP B O 1
ATOM 1564 N N . LEU B 1 66 ? 12.141 5.875 -3.953 1 95.31 66 LEU B N 1
ATOM 1565 C CA . LEU B 1 66 ? 10.789 5.773 -3.412 1 95.31 66 LEU B CA 1
ATOM 1566 C C . LEU B 1 66 ? 10.75 6.211 -1.953 1 95.31 66 LEU B C 1
ATOM 1568 O O . LEU B 1 66 ? 9.875 6.98 -1.555 1 95.31 66 LEU B O 1
ATOM 1572 N N . PHE B 1 67 ? 11.742 5.754 -1.119 1 96.31 67 PHE B N 1
ATOM 1573 C CA . PHE B 1 67 ? 11.82 6.168 0.277 1 96.31 67 PHE B CA 1
ATOM 1574 C C . PHE B 1 67 ? 12.031 7.672 0.386 1 96.31 67 PHE B C 1
ATOM 1576 O O . PHE B 1 67 ? 11.469 8.32 1.277 1 96.31 67 PHE B O 1
ATOM 1583 N N . ARG B 1 68 ? 12.766 8.258 -0.551 1 95.56 68 ARG B N 1
ATOM 1584 C CA . ARG B 1 68 ? 13.078 9.68 -0.505 1 95.56 68 ARG B CA 1
ATOM 1585 C C . ARG B 1 68 ? 11.844 10.523 -0.792 1 95.56 68 ARG B C 1
ATOM 1587 O O . ARG B 1 68 ? 11.742 11.664 -0.33 1 95.56 68 ARG B O 1
ATOM 1594 N N . LYS B 1 69 ? 10.906 9.969 -1.506 1 94.62 69 LYS B N 1
ATOM 1595 C CA . LYS B 1 69 ? 9.672 10.688 -1.815 1 94.62 69 LYS B CA 1
ATOM 1596 C C . LYS B 1 69 ? 8.867 10.969 -0.551 1 94.62 69 LYS B C 1
ATOM 1598 O O . LYS B 1 69 ? 8.047 11.891 -0.519 1 94.62 69 LYS B O 1
ATOM 1603 N N . TYR B 1 70 ? 9.055 10.156 0.49 1 94.56 70 TYR B N 1
ATOM 1604 C CA . TYR B 1 70 ? 8.312 10.305 1.736 1 94.56 70 TYR B CA 1
ATOM 1605 C C . TYR B 1 70 ? 9.148 11.023 2.789 1 94.56 70 TYR B C 1
ATOM 1607 O O . TYR B 1 70 ? 8.805 11.008 3.975 1 94.56 70 TYR B O 1
ATOM 1615 N N . ARG B 1 71 ? 10.266 11.727 2.416 1 94 71 ARG B N 1
ATOM 1616 C CA . ARG B 1 71 ? 11.242 12.273 3.355 1 94 71 ARG B CA 1
ATOM 1617 C C . ARG B 1 71 ? 10.609 13.359 4.227 1 94 71 ARG B C 1
ATOM 1619 O O . ARG B 1 71 ? 11.039 13.578 5.359 1 94 71 ARG B O 1
ATOM 1626 N N . ASP B 1 72 ? 9.531 14.008 3.764 1 92.19 72 ASP B N 1
ATOM 1627 C CA . ASP B 1 72 ? 8.977 15.156 4.469 1 92.19 72 ASP B CA 1
ATOM 1628 C C . ASP B 1 72 ? 7.797 14.742 5.352 1 92.19 72 ASP B C 1
ATOM 1630 O O . ASP B 1 72 ? 7.172 15.594 5.992 1 92.19 72 ASP B O 1
ATOM 1634 N N . VAL B 1 73 ? 7.438 13.508 5.219 1 92.44 73 VAL B N 1
ATOM 1635 C CA . VAL B 1 73 ? 6.418 13.016 6.137 1 92.44 73 VAL B CA 1
ATOM 1636 C C . VAL B 1 73 ? 6.965 13 7.562 1 92.44 73 VAL B C 1
ATOM 1638 O O . VAL B 1 73 ? 7.957 12.32 7.844 1 92.44 73 VAL B O 1
ATOM 1641 N N . GLN B 1 74 ? 6.312 13.773 8.523 1 90.38 74 GLN B N 1
ATOM 1642 C CA . GLN B 1 74 ? 6.867 13.961 9.859 1 90.38 74 GLN B CA 1
ATOM 1643 C C . GLN B 1 74 ? 5.996 13.281 10.914 1 90.38 74 GLN B C 1
ATOM 1645 O O . GLN B 1 74 ? 6.438 13.055 12.039 1 90.38 74 GLN B O 1
ATOM 1650 N N . SER B 1 75 ? 4.746 12.938 10.633 1 90.25 75 SER B N 1
ATOM 1651 C CA . SER B 1 75 ? 3.863 12.281 11.594 1 90.25 75 SER B CA 1
ATOM 1652 C C . SER B 1 75 ? 4.344 10.867 11.906 1 90.25 75 SER B C 1
ATOM 1654 O O . SER B 1 75 ? 4.422 10.023 11.016 1 90.25 75 SER B O 1
ATOM 1656 N N . PRO B 1 76 ? 4.746 10.594 13.203 1 92.56 76 PRO B N 1
ATOM 1657 C CA . PRO B 1 76 ? 5.203 9.242 13.555 1 92.56 76 PRO B CA 1
ATOM 1658 C C . PRO B 1 76 ? 4.172 8.164 13.219 1 92.56 76 PRO B C 1
ATOM 1660 O O . PRO B 1 76 ? 4.535 7.062 12.812 1 92.56 76 PRO B O 1
ATOM 1663 N N . GLU B 1 77 ? 2.918 8.539 13.422 1 91.19 77 GLU B N 1
ATOM 1664 C CA . GLU B 1 77 ? 1.853 7.59 13.117 1 91.19 77 GLU B CA 1
ATOM 1665 C C . GLU B 1 77 ? 1.816 7.258 11.625 1 91.19 77 GLU B C 1
ATOM 1667 O O . GLU B 1 77 ? 1.676 6.09 11.25 1 91.19 77 GLU B O 1
ATOM 1672 N N . VAL B 1 78 ? 2.016 8.281 10.805 1 92.56 78 VAL B N 1
ATOM 1673 C CA . VAL B 1 78 ? 2 8.078 9.359 1 92.56 78 VAL B CA 1
ATOM 1674 C C . VAL B 1 78 ? 3.236 7.285 8.938 1 92.56 78 VAL B C 1
ATOM 1676 O O . VAL B 1 78 ? 3.156 6.418 8.062 1 92.56 78 VAL B O 1
ATOM 1679 N N . VAL B 1 79 ? 4.398 7.625 9.555 1 93.88 79 VAL B N 1
ATOM 1680 C CA . VAL B 1 79 ? 5.613 6.875 9.25 1 93.88 79 VAL B CA 1
ATOM 1681 C C . VAL B 1 79 ? 5.398 5.395 9.57 1 93.88 79 VAL B C 1
ATOM 1683 O O . VAL B 1 79 ? 5.742 4.527 8.766 1 93.88 79 VAL B O 1
ATOM 1686 N N . ASP B 1 80 ? 4.809 5.082 10.75 1 91.94 80 ASP B N 1
ATOM 1687 C CA . ASP B 1 80 ? 4.523 3.703 11.141 1 91.94 80 ASP B CA 1
ATOM 1688 C C . ASP B 1 80 ? 3.582 3.031 10.148 1 91.94 80 ASP B C 1
ATOM 1690 O O . ASP B 1 80 ? 3.764 1.861 9.805 1 91.94 80 ASP B O 1
ATOM 1694 N N . LEU B 1 81 ? 2.549 3.754 9.664 1 92.38 81 LEU B N 1
ATOM 1695 C CA . LEU B 1 81 ? 1.594 3.219 8.703 1 92.38 81 LEU B CA 1
ATOM 1696 C C . LEU B 1 81 ? 2.277 2.908 7.371 1 92.38 81 LEU B C 1
ATOM 1698 O O . LEU B 1 81 ? 2.021 1.867 6.766 1 92.38 81 LEU B O 1
ATOM 1702 N N . LEU B 1 82 ? 3.154 3.799 6.988 1 94.56 82 LEU B N 1
ATOM 1703 C CA . LEU B 1 82 ? 3.869 3.617 5.73 1 94.56 82 LEU B CA 1
ATOM 1704 C C . LEU B 1 82 ? 4.781 2.395 5.797 1 94.56 82 LEU B C 1
ATOM 1706 O O . LEU B 1 82 ? 4.859 1.622 4.84 1 94.56 82 LEU B O 1
ATOM 1710 N N . ILE B 1 83 ? 5.469 2.229 6.895 1 94.44 83 ILE B N 1
ATOM 1711 C CA . ILE B 1 83 ? 6.352 1.081 7.078 1 94.44 83 ILE B CA 1
ATOM 1712 C C . ILE B 1 83 ? 5.527 -0.205 7.098 1 94.44 83 ILE B C 1
ATOM 1714 O O . ILE B 1 83 ? 5.91 -1.205 6.488 1 94.44 83 ILE B O 1
ATOM 1718 N N . TYR B 1 84 ? 4.43 -0.23 7.832 1 90.5 84 TYR B N 1
ATOM 1719 C CA . TYR B 1 84 ? 3.527 -1.375 7.883 1 90.5 84 TYR B CA 1
ATOM 1720 C C . TYR B 1 84 ? 3.078 -1.78 6.484 1 90.5 84 TYR B C 1
ATOM 1722 O O . TYR B 1 84 ? 3.133 -2.959 6.125 1 90.5 84 TYR B O 1
ATOM 1730 N N . LYS B 1 85 ? 2.672 -0.808 5.695 1 92.31 85 LYS B N 1
ATOM 1731 C CA . LYS B 1 85 ? 2.223 -1.071 4.332 1 92.31 85 LYS B CA 1
ATOM 1732 C C . LYS B 1 85 ? 3.371 -1.57 3.461 1 92.31 85 LYS B C 1
ATOM 1734 O O . LYS B 1 85 ? 3.178 -2.432 2.6 1 92.31 85 LYS B O 1
ATOM 1739 N N . GLY B 1 86 ? 4.512 -0.965 3.656 1 94.31 86 GLY B N 1
ATOM 1740 C CA . GLY B 1 86 ? 5.703 -1.438 2.969 1 94.31 86 GLY B CA 1
ATOM 1741 C C . GLY B 1 86 ? 6.035 -2.885 3.279 1 94.31 86 GLY B C 1
ATOM 1742 O O . GLY B 1 86 ? 6.43 -3.643 2.389 1 94.31 86 GLY B O 1
ATOM 1743 N N . ARG B 1 87 ? 5.906 -3.234 4.527 1 93 87 ARG B N 1
ATOM 1744 C CA . ARG B 1 87 ? 6.172 -4.605 4.953 1 93 87 ARG B CA 1
ATOM 1745 C C . ARG B 1 87 ? 5.18 -5.578 4.332 1 93 87 ARG B C 1
ATOM 1747 O O . ARG B 1 87 ? 5.559 -6.668 3.895 1 93 87 ARG B O 1
ATOM 1754 N N . GLU B 1 88 ? 3.959 -5.227 4.34 1 91 88 GLU B N 1
ATOM 1755 C CA . GLU B 1 88 ? 2.939 -6.051 3.699 1 91 88 GLU B CA 1
ATOM 1756 C C . GLU B 1 88 ? 3.23 -6.23 2.211 1 91 88 GLU B C 1
ATOM 1758 O O . GLU B 1 88 ? 3.109 -7.336 1.68 1 91 88 GLU B O 1
ATOM 1763 N N . GLU B 1 89 ? 3.576 -5.164 1.539 1 93.88 89 GLU B N 1
ATOM 1764 C CA . GLU B 1 89 ? 3.955 -5.211 0.13 1 93.88 89 GLU B CA 1
ATOM 1765 C C . GLU B 1 89 ? 5.145 -6.137 -0.093 1 93.88 89 GLU B C 1
ATOM 1767 O O . GLU B 1 89 ? 5.148 -6.934 -1.034 1 93.88 89 GLU B O 1
ATOM 1772 N N . LEU B 1 90 ? 6.145 -5.992 0.729 1 95.81 90 LEU B N 1
ATOM 1773 C CA . LEU B 1 90 ? 7.316 -6.859 0.641 1 95.81 90 LEU B CA 1
ATOM 1774 C C . LEU B 1 90 ? 6.93 -8.32 0.825 1 95.81 90 LEU B C 1
ATOM 1776 O O . LEU B 1 90 ? 7.398 -9.188 0.088 1 95.81 90 LEU B O 1
ATOM 1780 N N . GLU B 1 91 ? 6.066 -8.625 1.742 1 92.44 91 GLU B N 1
ATOM 1781 C CA . GLU B 1 91 ? 5.582 -9.977 1.984 1 92.44 91 GLU B CA 1
ATOM 1782 C C . GLU B 1 91 ? 4.871 -10.539 0.756 1 92.44 91 GLU B C 1
ATOM 1784 O O . GLU B 1 91 ? 5.113 -11.68 0.356 1 92.44 91 GLU B O 1
ATOM 1789 N N . MET B 1 92 ? 4.023 -9.75 0.163 1 93.19 92 MET B N 1
ATOM 1790 C CA . MET B 1 92 ? 3.307 -10.172 -1.037 1 93.19 92 MET B CA 1
ATOM 1791 C C . MET B 1 92 ? 4.281 -10.516 -2.158 1 93.19 92 MET B C 1
ATOM 1793 O O . MET B 1 92 ? 4.078 -11.492 -2.881 1 93.19 92 MET B O 1
ATOM 1797 N N . ILE B 1 93 ? 5.289 -9.742 -2.291 1 95.81 93 ILE B N 1
ATOM 1798 C CA . ILE B 1 93 ? 6.297 -9.969 -3.32 1 95.81 93 ILE B CA 1
ATOM 1799 C C . ILE B 1 93 ? 7.09 -11.234 -3.002 1 95.81 93 ILE B C 1
ATOM 1801 O O . ILE B 1 93 ? 7.293 -12.078 -3.875 1 95.81 93 ILE B O 1
ATOM 1805 N N . LEU B 1 94 ? 7.477 -11.391 -1.758 1 94.88 94 LEU B N 1
ATOM 1806 C CA . LEU B 1 94 ? 8.297 -12.531 -1.364 1 94.88 94 LEU B CA 1
ATOM 1807 C C . LEU B 1 94 ? 7.496 -13.828 -1.435 1 94.88 94 LEU B C 1
ATOM 1809 O O . LEU B 1 94 ? 8.055 -14.898 -1.695 1 94.88 94 LEU B O 1
ATOM 1813 N N . MET B 1 95 ? 6.27 -13.758 -1.313 1 91.44 95 MET B N 1
ATOM 1814 C CA . MET B 1 95 ? 5.398 -14.93 -1.41 1 91.44 95 MET B CA 1
ATOM 1815 C C . MET B 1 95 ? 4.965 -15.172 -2.852 1 91.44 95 MET B C 1
ATOM 1817 O O . MET B 1 95 ? 4.191 -16.078 -3.129 1 91.44 95 MET B O 1
ATOM 1821 N N . GLN B 1 96 ? 5.348 -14.336 -3.715 1 93.69 96 GLN B N 1
ATOM 1822 C CA . GLN B 1 96 ? 5.051 -14.398 -5.141 1 93.69 96 GLN B CA 1
ATOM 1823 C C . GLN B 1 96 ? 3.557 -14.25 -5.402 1 93.69 96 GLN B C 1
ATOM 1825 O O . GLN B 1 96 ? 3.01 -14.883 -6.309 1 93.69 96 GLN B O 1
ATOM 1830 N N . HIS B 1 97 ? 2.859 -13.383 -4.523 1 91.56 97 HIS B N 1
ATOM 1831 C CA . HIS B 1 97 ? 1.437 -13.102 -4.676 1 91.56 97 HIS B CA 1
ATOM 1832 C C . HIS B 1 97 ? 1.209 -11.828 -5.484 1 91.56 97 HIS B C 1
ATOM 1834 O O . HIS B 1 97 ? 0.072 -11.5 -5.832 1 91.56 97 HIS B O 1
ATOM 1840 N N . LYS B 1 98 ? 2.309 -11.086 -5.797 1 92 98 LYS B N 1
ATOM 1841 C CA . LYS B 1 98 ? 2.186 -9.891 -6.629 1 92 98 LYS B CA 1
ATOM 1842 C C . LYS B 1 98 ? 2.469 -10.211 -8.094 1 92 98 LYS B C 1
ATOM 1844 O O . LYS B 1 98 ? 3.42 -10.93 -8.406 1 92 98 LYS B O 1
ATOM 1849 N N . GLN B 1 99 ? 1.64 -9.641 -9.031 1 89.69 99 GLN B N 1
ATOM 1850 C CA . GLN B 1 99 ? 1.844 -9.891 -10.461 1 89.69 99 GLN B CA 1
ATOM 1851 C C . GLN B 1 99 ? 3.148 -9.266 -10.945 1 89.69 99 GLN B C 1
ATOM 1853 O O . GLN B 1 99 ? 3.514 -8.164 -10.516 1 89.69 99 GLN B O 1
ATOM 1858 N N . ARG B 1 100 ? 3.703 -9.891 -11.82 1 91.62 100 ARG B N 1
ATOM 1859 C CA . ARG B 1 100 ? 4.992 -9.445 -12.336 1 91.62 100 ARG B CA 1
ATOM 1860 C C . ARG B 1 100 ? 4.879 -8.047 -12.945 1 91.62 100 ARG B C 1
ATOM 1862 O O . ARG B 1 100 ? 5.758 -7.207 -12.75 1 91.62 100 ARG B O 1
ATOM 1869 N N . HIS B 1 101 ? 3.828 -7.816 -13.742 1 88 101 HIS B N 1
ATOM 1870 C CA . HIS B 1 101 ? 3.709 -6.512 -14.391 1 88 101 HIS B CA 1
ATOM 1871 C C . HIS B 1 101 ? 3.58 -5.398 -13.359 1 88 101 HIS B C 1
ATOM 1873 O O . HIS B 1 101 ? 4.094 -4.293 -13.562 1 88 101 HIS B O 1
ATOM 1879 N N . HIS B 1 102 ? 2.975 -5.676 -12.188 1 91 102 HIS B N 1
ATOM 1880 C CA . HIS B 1 102 ? 2.9 -4.672 -11.133 1 91 102 HIS B CA 1
ATOM 1881 C C . HIS B 1 102 ? 4.27 -4.426 -10.508 1 91 102 HIS B C 1
ATOM 1883 O O . HIS B 1 102 ? 4.605 -3.289 -10.164 1 91 102 HIS B O 1
ATOM 1889 N N . VAL B 1 103 ? 5.059 -5.441 -10.344 1 94.56 103 VAL B N 1
ATOM 1890 C CA . VAL B 1 103 ? 6.41 -5.289 -9.82 1 94.56 103 VAL B CA 1
ATOM 1891 C C . VAL B 1 103 ? 7.246 -4.445 -10.781 1 94.56 103 VAL B C 1
ATOM 1893 O O . VAL B 1 103 ? 7.961 -3.535 -10.352 1 94.56 103 VAL B O 1
ATOM 1896 N N . ILE B 1 104 ? 7.129 -4.75 -12.062 1 93.38 104 ILE B N 1
ATOM 1897 C CA . ILE B 1 104 ? 7.879 -4.027 -13.086 1 93.38 104 ILE B CA 1
ATOM 1898 C C . ILE B 1 104 ? 7.477 -2.555 -13.07 1 93.38 104 ILE B C 1
ATOM 1900 O O . ILE B 1 104 ? 8.328 -1.672 -12.945 1 93.38 104 ILE B O 1
ATOM 1904 N N . THR B 1 105 ? 6.152 -2.25 -13.078 1 89.62 105 THR B N 1
ATOM 1905 C CA . THR B 1 105 ? 5.645 -0.888 -13.188 1 89.62 105 THR B CA 1
ATOM 1906 C C . THR B 1 105 ? 5.984 -0.077 -11.945 1 89.62 105 THR B C 1
ATOM 1908 O O . THR B 1 105 ? 6.277 1.117 -12.031 1 89.62 105 THR B O 1
ATOM 1911 N N . GLN B 1 106 ? 6.051 -0.734 -10.867 1 92.25 106 GLN B N 1
ATOM 1912 C CA . GLN B 1 106 ? 6.211 0.013 -9.617 1 92.25 106 GLN B CA 1
ATOM 1913 C C . GLN B 1 106 ? 7.684 0.18 -9.258 1 92.25 106 GLN B C 1
ATOM 1915 O O . GLN B 1 106 ? 8.07 1.188 -8.672 1 92.25 106 GLN B O 1
ATOM 1920 N N . TYR B 1 107 ? 8.5 -0.672 -9.719 1 95.31 107 TYR B N 1
ATOM 1921 C CA . TYR B 1 107 ? 9.82 -0.644 -9.086 1 95.31 107 TYR B CA 1
ATOM 1922 C C . TYR B 1 107 ? 10.922 -0.629 -10.141 1 95.31 107 TYR B C 1
ATOM 1924 O O . TYR B 1 107 ? 12.078 -0.341 -9.828 1 95.31 107 TYR B O 1
ATOM 1932 N N . VAL B 1 108 ? 10.797 -0.98 -11.359 1 93.25 108 VAL B N 1
ATOM 1933 C CA . VAL B 1 108 ? 11.82 -1.012 -12.398 1 93.25 108 VAL B CA 1
ATOM 1934 C C . VAL B 1 108 ? 11.781 0.287 -13.203 1 93.25 108 VAL B C 1
ATOM 1936 O O . VAL B 1 108 ? 12.812 0.731 -13.727 1 93.25 108 VAL B O 1
ATOM 1939 N N . HIS B 1 109 ? 10.914 1.362 -12.953 1 69.06 109 HIS B N 1
ATOM 1940 C CA . HIS B 1 109 ? 10.789 2.643 -13.633 1 69.06 109 HIS B CA 1
ATOM 1941 C C . HIS B 1 109 ? 11.328 2.559 -15.062 1 69.06 109 HIS B C 1
ATOM 1943 O O . HIS B 1 109 ? 12.523 2.762 -15.289 1 69.06 109 HIS B O 1
ATOM 1949 N N . ASN B 1 110 ? 10.961 1.837 -15.852 1 58.25 110 ASN B N 1
ATOM 1950 C CA . ASN B 1 110 ? 11.469 1.951 -17.219 1 58.25 110 ASN B CA 1
ATOM 1951 C C . ASN B 1 110 ? 10.508 2.73 -18.109 1 58.25 110 ASN B C 1
ATOM 1953 O O . ASN B 1 110 ? 9.422 2.248 -18.422 1 58.25 110 ASN B O 1
ATOM 1957 N N . PRO B 1 111 ? 10.859 4.137 -18.156 1 49.91 111 PRO B N 1
ATOM 1958 C CA . PRO B 1 111 ? 10.016 4.906 -19.062 1 49.91 111 PRO B CA 1
ATOM 1959 C C . PRO B 1 111 ? 9.586 4.094 -20.297 1 49.91 111 PRO B C 1
ATOM 1961 O O . PRO B 1 111 ? 8.461 4.25 -20.781 1 49.91 111 PRO B O 1
ATOM 1964 N N . ALA B 1 112 ? 10.555 3.496 -20.891 1 46.62 112 ALA B N 1
ATOM 1965 C CA . ALA B 1 112 ? 10.234 2.768 -22.109 1 46.62 112 ALA B CA 1
ATOM 1966 C C . ALA B 1 112 ? 9.227 1.654 -21.844 1 46.62 112 ALA B C 1
ATOM 1968 O O . ALA B 1 112 ? 8.43 1.301 -22.719 1 46.62 112 ALA B O 1
ATOM 1969 N N . LEU B 1 113 ? 9.305 1.112 -20.844 1 49.94 113 LEU B N 1
ATOM 1970 C CA . LEU B 1 113 ? 8.438 -0.002 -20.469 1 49.94 113 LEU B CA 1
ATOM 1971 C C . LEU B 1 113 ? 7.121 0.503 -19.906 1 49.94 113 LEU B C 1
ATOM 1973 O O . LEU B 1 113 ? 6.121 -0.221 -19.906 1 49.94 113 LEU B O 1
ATOM 1977 N N . ASP B 1 114 ? 7.27 1.636 -19.234 1 46.75 114 ASP B N 1
ATOM 1978 C CA . ASP B 1 114 ? 6.047 2.26 -18.734 1 46.75 114 ASP B CA 1
ATOM 1979 C C . ASP B 1 114 ? 4.965 2.285 -19.797 1 46.75 114 ASP B C 1
ATOM 1981 O O . ASP B 1 114 ? 3.773 2.195 -19.5 1 46.75 114 ASP B O 1
ATOM 1985 N N . ARG B 1 115 ? 5.535 2.463 -21.016 1 40.47 115 ARG B N 1
ATOM 1986 C CA . ARG B 1 115 ? 4.621 2.496 -22.156 1 40.47 115 ARG B CA 1
ATOM 1987 C C . ARG B 1 115 ? 4.039 1.114 -22.438 1 40.47 115 ARG B C 1
ATOM 1989 O O . ARG B 1 115 ? 2.93 0.997 -22.953 1 40.47 115 ARG B O 1
ATOM 1996 N N . VAL B 1 116 ? 4.926 0.17 -22.5 1 37.94 116 VAL B N 1
ATOM 1997 C CA . VAL B 1 116 ? 4.48 -1.127 -22.984 1 37.94 116 VAL B CA 1
ATOM 1998 C C . VAL B 1 116 ? 3.566 -1.79 -21.969 1 37.94 116 VAL B C 1
ATOM 2000 O O . VAL B 1 116 ? 2.828 -2.721 -22.297 1 37.94 116 VAL B O 1
ATOM 2003 N N . THR B 1 117 ? 4.016 -1.912 -20.938 1 41.06 117 THR B N 1
ATOM 2004 C CA . THR B 1 117 ? 3.25 -2.709 -19.984 1 41.06 117 THR B CA 1
ATOM 2005 C C . THR B 1 117 ? 2.016 -1.944 -19.516 1 41.06 117 THR B C 1
ATOM 2007 O O . THR B 1 117 ? 1.846 -1.712 -18.312 1 41.06 117 THR B O 1
ATOM 2010 N N . ARG B 1 118 ? 1.558 -0.965 -20.391 1 39.81 118 ARG B N 1
ATOM 2011 C CA . ARG B 1 118 ? 0.301 -0.413 -19.906 1 39.81 118 ARG B CA 1
ATOM 2012 C C . ARG B 1 118 ? -0.721 -1.516 -19.641 1 39.81 118 ARG B C 1
ATOM 2014 O O . ARG B 1 118 ? -1.601 -1.756 -20.484 1 39.81 118 ARG B O 1
ATOM 2021 N N . PRO B 1 119 ? -0.699 -2.586 -19.375 1 40.06 119 PRO B N 1
ATOM 2022 C CA . PRO B 1 119 ? -2.086 -3.039 -19.484 1 40.06 119 PRO B CA 1
ATOM 2023 C C . PRO B 1 119 ? -3.082 -2.062 -18.875 1 40.06 119 PRO B C 1
ATOM 2025 O O . PRO B 1 119 ? -2.705 -0.955 -18.484 1 40.06 119 PRO B O 1
ATOM 2028 N N . THR B 1 120 ? -3.975 -2.6 -17.781 1 45.12 120 THR B N 1
ATOM 2029 C CA . THR B 1 120 ? -5.156 -2.307 -16.984 1 45.12 120 THR B CA 1
ATOM 2030 C C . THR B 1 120 ? -4.902 -1.125 -16.047 1 45.12 120 THR B C 1
ATOM 2032 O O . THR B 1 120 ? -4.527 -1.312 -14.891 1 45.12 120 THR B O 1
ATOM 2035 N N . ASN B 1 121 ? -4.352 -0.158 -16.078 1 49.62 121 ASN B N 1
ATOM 2036 C CA . ASN B 1 121 ? -4.09 0.97 -15.195 1 49.62 121 ASN B CA 1
ATOM 2037 C C . ASN B 1 121 ? -5.371 1.479 -14.539 1 49.62 121 ASN B C 1
ATOM 2039 O O . ASN B 1 121 ? -6.234 2.043 -15.211 1 49.62 121 ASN B O 1
ATOM 2043 N N . LEU B 1 122 ? -5.883 0.913 -13.336 1 50.22 122 LEU B N 1
ATOM 2044 C CA . LEU B 1 122 ? -7.266 0.896 -12.875 1 50.22 122 LEU B CA 1
ATOM 2045 C C . LEU B 1 122 ? -7.961 2.219 -13.18 1 50.22 122 LEU B C 1
ATOM 2047 O O . LEU B 1 122 ? -9.148 2.238 -13.516 1 50.22 122 LEU B O 1
ATOM 2051 N N . SER B 1 123 ? -8.344 3.539 -12.734 1 53.78 123 SER B N 1
ATOM 2052 C CA . SER B 1 123 ? -9.461 4.305 -12.195 1 53.78 123 SER B CA 1
ATOM 2053 C C . SER B 1 123 ? -10.57 4.469 -13.234 1 53.78 123 SER B C 1
ATOM 2055 O O . SER B 1 123 ? -11.461 5.312 -13.07 1 53.78 123 SER B O 1
ATOM 2057 N N . PRO B 1 124 ? -10.992 4.855 -14.047 1 52.62 124 PRO B N 1
ATOM 2058 C CA . PRO B 1 124 ? -12.312 4.785 -14.672 1 52.62 124 PRO B CA 1
ATOM 2059 C C . PRO B 1 124 ? -13.133 3.586 -14.195 1 52.62 124 PRO B C 1
ATOM 2061 O O . PRO B 1 124 ? -13.156 2.547 -14.859 1 52.62 124 PRO B O 1
ATOM 2064 N N . PHE B 1 125 ? -13.875 4.254 -13.07 1 58.38 125 PHE B N 1
ATOM 2065 C CA . PHE B 1 125 ? -13.766 3.619 -11.766 1 58.38 125 PHE B CA 1
ATOM 2066 C C . PHE B 1 125 ? -14.492 2.281 -11.75 1 58.38 125 PHE B C 1
ATOM 2068 O O . PHE B 1 125 ? -15.727 2.24 -1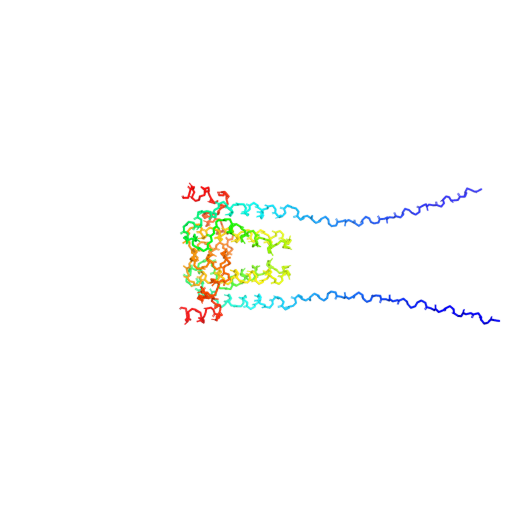1.766 1 58.38 125 PHE B O 1
ATOM 2075 N N . LEU B 1 126 ? -12.766 1.241 -11.375 1 52.84 126 LEU B N 1
ATOM 2076 C CA . LEU B 1 126 ? -11.789 0.378 -12.031 1 52.84 126 LEU B CA 1
ATOM 2077 C C . LEU B 1 126 ? -12.469 -0.843 -12.648 1 52.84 126 LEU B C 1
ATOM 2079 O O . LEU B 1 126 ? -13.312 -1.474 -12.008 1 52.84 126 LEU B O 1
ATOM 2083 N N . GLN B 1 127 ? -12.344 -0.022 -13.789 1 47.16 127 GLN B N 1
ATOM 2084 C CA . GLN B 1 127 ? -12.906 -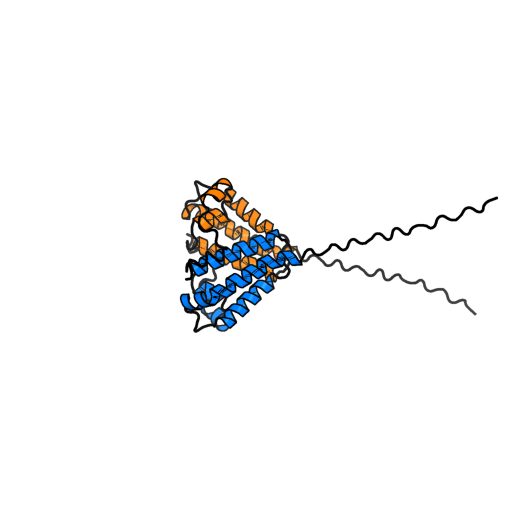0.084 -15.133 1 47.16 127 GLN B CA 1
ATOM 2085 C C . GLN B 1 127 ? -14.43 -0.191 -15.094 1 47.16 127 GLN B C 1
ATOM 2087 O O . GLN B 1 127 ? -14.977 -1.286 -14.938 1 47.16 127 GLN B O 1
ATOM 2092 N N . GLN B 1 128 ? -15.047 0 -14.523 1 60.09 128 GLN B N 1
ATOM 2093 C CA . GLN B 1 128 ? -16.5 0.097 -14.492 1 60.09 128 GLN B CA 1
ATOM 2094 C C . GLN B 1 128 ? -17.125 -1.099 -13.781 1 60.09 128 GLN B C 1
ATOM 2096 O O . GLN B 1 128 ? -17.719 -1.973 -14.414 1 60.09 128 GLN B O 1
ATOM 2101 N N . PHE B 1 129 ? -17.234 -1.317 -12.789 1 55.75 129 PHE B N 1
ATOM 2102 C CA . PHE B 1 129 ? -15.984 -2.012 -12.453 1 55.75 129 PHE B CA 1
ATOM 2103 C C . PHE B 1 129 ? -16.234 -3.51 -12.305 1 55.75 129 PHE B C 1
ATOM 2105 O O . PHE B 1 129 ? -16.609 -3.98 -11.234 1 55.75 129 PHE B O 1
ATOM 2112 N N . TYR B 1 130 ? -14.648 -3.947 -12.727 1 52.12 130 TYR B N 1
ATOM 2113 C CA . TYR B 1 130 ? -14.055 -4.98 -13.57 1 52.12 130 TYR B CA 1
ATOM 2114 C C . TYR B 1 130 ? -15.133 -5.707 -14.367 1 52.12 130 TYR B C 1
ATOM 2116 O O . TYR B 1 130 ? -16.125 -6.16 -13.812 1 52.12 130 TYR B O 1
ATOM 2124 N N . LYS B 1 131 ? -16.25 -4.41 -15.062 1 50.91 131 LYS B N 1
ATOM 2125 C CA . LYS B 1 131 ? -17.375 -4.719 -15.938 1 50.91 131 LYS B CA 1
ATOM 2126 C C . LYS B 1 131 ? -18.703 -4.68 -15.172 1 50.91 131 LYS B C 1
ATOM 2128 O O . LYS B 1 131 ? -19.75 -5.043 -15.703 1 50.91 131 LYS B O 1
ATOM 2133 N N . SER B 1 132 ? -18.812 -4.625 -13.742 1 60.72 132 SER B N 1
ATOM 2134 C CA . SER B 1 132 ? -20.047 -4.434 -12.977 1 60.72 132 SER B CA 1
ATOM 2135 C C . SER B 1 132 ? -20.422 -5.691 -12.195 1 60.72 132 SER B C 1
ATOM 2137 O O . SER B 1 132 ? -21.484 -6.27 -12.414 1 60.72 132 SER B O 1
ATOM 2139 N N . ASN B 1 133 ? -19.422 -6.441 -11.703 1 56.62 133 ASN B N 1
ATOM 2140 C CA . ASN B 1 133 ? -18.688 -7.336 -10.805 1 56.62 133 ASN B CA 1
ATOM 2141 C C . ASN B 1 133 ? -19.312 -8.734 -10.789 1 56.62 133 ASN B C 1
ATOM 2143 O O . ASN B 1 133 ? -20.484 -8.891 -10.43 1 56.62 133 ASN B O 1
#

Nearest PDB structures (foldseek):
  7ard-assembly1_W  TM=7.547E-01  e=1.943E-05  Polytomella sp. Pringsheim 198.80
  7aqr-assembly1_W  TM=8.159E-01  e=1.786E-04  Arabidopsis thaliana
  7ar8-assembly1_W  TM=8.396E-01  e=4.022E-04  Arabidopsis thaliana
  7a24-assembly1_X  TM=7.532E-01  e=3.069E-04  Brassica oleracea
  8gym-assembly1_a6  TM=7.255E-01  e=7.887E-03  Tetrahymena thermophila SB210

Radius of gyration: 26.79 Å; Cα contacts (8 Å, |Δi|>4): 137; chains: 2; bounding box: 43×102×74 Å

Organism: Chlorella vulgaris (NCBI:txid3077)

Secondary structure (DSSP, 8-state):
-----------------------TTHHHHHHHHHHHHHHHHHHHHHHTT-TTT--HHHHHHHHHHHHHHTTT---HHHHHHHHHHHHHHHHHHHTT-S-HHHHIIIII--HHHHHHT-S---TTHHHHSTTT-/-----------------------TTHHHHHHHHHHHHHHHHHHHHHHTT-TTT--HHHHHHHHHHHHHHTTT---HHHHHHHHHHHHHHHHHHHTT-S-HHHHIIIII--HHHHHHT-----TTHHHHTTTT-